Protein AF-A0A538TI05-F1 (afdb_monomer)

Nearest PDB structures (foldseek):
  5nik-assembly1_D  TM=9.450E-01  e=3.679E-06  Escherichia coli K-12
  3fpp-assembly1_A  TM=9.300E-01  e=1.531E-05  Escherichia coli
  4dk0-assembly1_A  TM=9.181E-01  e=3.647E-05  Aggregatibacter actinomycetemcomitans
  2f1m-assembly1_B  TM=5.812E-01  e=5.628E-05  Escherichia coli
  5c21-assembly1_A  TM=6.682E-01  e=8.459E-02  Escherichia coli

Sequence (235 aa):
MTADGPADLSGLKIDRDAPPPETGRLRRVLLWGAVTVLALGGAVLAYRAANPASVPVAVARAEPLGGVPGAGATEILTANGYVVARQRASVSTEVAGRLNQLFVEEGSRVRKGQVLGVLQNADQKSALASAHAALASAEAREAEAAANARETSLARGRAQQLHAKGLVSQAELDQADASDDVAKARVKSAVAEVRSTAARVESAQVDYDKTFRAGSPAAPSSRWRTSRPWRSKRT

Secondary structure (DSSP, 8-state):
-----------------------HHHHHHHHHHHHHHHHHHHHHHHHHHHS-------------S---TT---------------S----EE-SS---EEEE---TT----TT---EEE--HHHHHHHHHHHHHHHHHHHHHHHHHHHHHHHHHHHHHHHHHHHTT-S-HHHHHHHHHHHHHHHHHHHHHHHHHHHHHHHHHHHHHHHHTTTB--EEPP--------PPP-PPP-

Organism: Eiseniibacteriota bacterium (NCBI:txid2212470)

Mean predicted aligned error: 19.2 Å

Radius of gyration: 65.05 Å; Cα contacts (8 Å, |Δi|>4): 131; chains: 1; bounding box: 70×98×201 Å

Solvent-accessible surface area (backbone atoms only — not comparable to full-atom values): 14768 Å² total; per-residue (Å²): 134,82,91,86,90,89,90,89,89,85,78,92,79,85,86,85,86,85,85,89,85,85,77,74,61,61,60,51,53,53,51,54,50,52,51,50,52,52,51,52,51,50,52,53,51,51,54,53,67,74,53,70,76,84,79,82,80,78,79,78,74,82,75,77,88,84,71,67,93,84,67,73,83,73,78,77,80,84,75,92,80,83,92,71,75,94,73,83,72,61,69,49,63,86,61,92,70,57,79,68,47,74,75,67,60,93,89,62,90,80,61,94,89,54,68,40,30,32,37,64,46,68,66,40,53,49,50,31,52,53,30,50,52,51,27,55,53,31,49,52,50,26,52,52,32,46,52,50,25,52,53,32,45,53,50,28,53,50,39,51,58,35,38,77,68,70,73,49,55,70,70,58,38,53,51,29,49,54,49,24,51,52,28,50,51,48,28,55,53,27,52,52,47,30,53,54,31,47,52,48,30,53,52,32,47,54,61,39,50,46,34,38,47,49,44,61,65,62,77,83,91,70,92,77,80,89,75,82,87,86,81,82,83,88,131

pLDDT: mean 78.59, std 19.36, range [35.62, 98.62]

Structure (mmCIF, N/CA/C/O backbone):
data_AF-A0A538TI05-F1
#
_entry.id   AF-A0A538TI05-F1
#
loop_
_atom_site.group_PDB
_atom_site.id
_atom_site.type_symbol
_atom_site.label_atom_id
_atom_site.label_alt_id
_atom_site.label_comp_id
_atom_site.label_asym_id
_atom_site.label_entity_id
_atom_site.label_seq_id
_atom_site.pdbx_PDB_ins_code
_atom_site.Cartn_x
_atom_site.Cartn_y
_atom_site.Cartn_z
_atom_site.occupancy
_atom_site.B_iso_or_equiv
_atom_site.auth_seq_id
_atom_site.auth_comp_id
_atom_site.auth_asym_id
_atom_site.auth_atom_id
_atom_site.pdbx_PDB_model_num
ATOM 1 N N . MET A 1 1 ? 15.629 38.748 -161.408 1.00 35.62 1 MET A N 1
ATOM 2 C CA . MET A 1 1 ? 16.227 38.791 -162.757 1.00 35.62 1 MET A CA 1
ATOM 3 C C . MET A 1 1 ? 16.713 40.228 -162.959 1.00 35.62 1 MET A C 1
ATOM 5 O O . MET A 1 1 ? 15.858 41.092 -163.013 1.00 35.62 1 MET A O 1
ATOM 9 N N . THR A 1 2 ? 18.039 40.447 -162.855 1.00 41.72 2 THR A N 1
ATOM 10 C CA . THR A 1 2 ? 18.893 41.574 -163.359 1.00 41.72 2 THR A CA 1
ATOM 11 C C . THR A 1 2 ? 18.384 43.038 -163.290 1.00 41.72 2 THR A C 1
ATOM 13 O O . THR A 1 2 ? 17.368 43.336 -163.899 1.00 41.72 2 THR A O 1
ATOM 16 N N . ALA A 1 3 ? 19.068 43.931 -162.538 1.00 44.56 3 ALA A N 1
ATOM 17 C CA . ALA A 1 3 ? 20.034 44.983 -163.001 1.00 44.56 3 ALA A CA 1
ATOM 18 C C . ALA A 1 3 ? 19.338 46.347 -163.310 1.00 44.56 3 ALA A C 1
ATOM 20 O O . ALA A 1 3 ? 18.220 46.304 -163.798 1.00 44.56 3 ALA A O 1
ATOM 21 N N . ASP A 1 4 ? 19.830 47.586 -163.128 1.00 46.94 4 ASP A N 1
ATOM 22 C CA . ASP A 1 4 ? 20.971 48.302 -162.503 1.00 46.94 4 ASP A CA 1
ATOM 23 C C . ASP A 1 4 ? 20.647 49.836 -162.610 1.00 46.94 4 ASP A C 1
ATOM 25 O O . ASP A 1 4 ? 19.807 50.199 -163.437 1.00 46.94 4 ASP A O 1
ATOM 29 N N . GLY A 1 5 ? 21.315 50.738 -161.866 1.00 46.91 5 GLY A N 1
ATOM 30 C CA . GLY A 1 5 ? 21.435 52.185 -162.210 1.00 46.91 5 GLY A CA 1
ATOM 31 C C . GLY A 1 5 ? 20.960 53.276 -161.201 1.00 46.91 5 GLY A C 1
ATOM 32 O O . GLY A 1 5 ? 20.036 53.025 -160.435 1.00 46.91 5 GLY A O 1
ATOM 33 N N . PRO A 1 6 ? 21.569 54.499 -161.183 1.00 58.00 6 PRO A N 1
ATOM 34 C CA . PRO A 1 6 ? 22.131 55.131 -159.968 1.00 58.00 6 PRO A CA 1
ATOM 35 C C . PRO A 1 6 ? 21.615 56.548 -159.570 1.00 58.00 6 PRO A C 1
ATOM 37 O O . PRO A 1 6 ? 20.729 57.120 -160.197 1.00 58.00 6 PRO A O 1
ATOM 40 N N . ALA A 1 7 ? 22.196 57.080 -158.480 1.00 61.09 7 ALA A N 1
ATOM 41 C CA . ALA A 1 7 ? 21.859 58.288 -157.706 1.00 61.09 7 ALA A CA 1
ATOM 42 C C . ALA A 1 7 ? 22.462 59.622 -158.214 1.00 61.09 7 ALA A C 1
ATOM 44 O O . ALA A 1 7 ? 23.485 59.603 -158.894 1.00 61.09 7 ALA A O 1
ATOM 45 N N . ASP A 1 8 ? 21.912 60.767 -157.764 1.00 46.94 8 ASP A N 1
ATOM 46 C CA . ASP A 1 8 ? 22.607 62.069 -157.785 1.00 46.94 8 ASP A CA 1
ATOM 47 C C . ASP A 1 8 ? 22.284 62.958 -156.558 1.00 46.94 8 ASP A C 1
ATOM 49 O O . ASP A 1 8 ? 21.155 63.023 -156.067 1.00 46.94 8 ASP A O 1
ATOM 53 N N . LEU A 1 9 ? 23.340 63.609 -156.068 1.00 48.88 9 LEU A N 1
ATOM 54 C CA . LEU A 1 9 ? 23.533 64.384 -154.847 1.00 48.88 9 LEU A CA 1
ATOM 55 C C . LEU A 1 9 ? 24.067 65.761 -155.258 1.00 48.88 9 LEU A C 1
ATOM 57 O O . LEU A 1 9 ? 25.268 65.900 -155.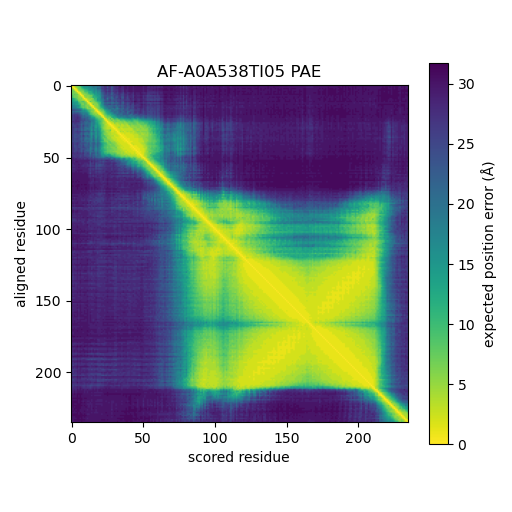463 1.00 48.88 9 LEU A O 1
ATOM 61 N N . SER A 1 10 ? 23.257 66.808 -155.368 1.00 40.81 10 SER A N 1
ATOM 62 C CA . SER A 1 10 ? 23.813 68.170 -155.446 1.00 40.81 10 SER A CA 1
ATOM 63 C C . SER A 1 10 ? 22.721 69.226 -155.412 1.00 40.81 10 SER A C 1
ATOM 65 O O . SER A 1 10 ? 21.760 69.207 -156.168 1.00 40.81 10 SER A O 1
ATOM 67 N N . GLY A 1 11 ? 22.871 70.164 -154.488 1.00 50.69 11 GLY A N 1
ATOM 68 C CA . GLY A 1 11 ? 21.887 71.213 -154.229 1.00 50.69 11 GLY A CA 1
ATOM 69 C C . GLY A 1 11 ? 22.021 71.824 -152.840 1.00 50.69 11 GLY A C 1
ATOM 70 O O . GLY A 1 11 ? 21.484 72.895 -152.582 1.00 50.69 11 GLY A O 1
ATOM 71 N N . LEU A 1 12 ? 22.826 71.194 -151.978 1.00 42.34 12 LEU A N 1
ATOM 72 C CA . LEU A 1 12 ? 23.549 71.866 -150.910 1.00 42.34 12 LEU A CA 1
ATOM 73 C C . LEU A 1 12 ? 24.262 73.101 -151.492 1.00 42.34 12 LEU A C 1
ATOM 75 O O . LEU A 1 12 ? 25.219 72.976 -152.258 1.00 42.34 12 LEU A O 1
ATOM 79 N N . LYS A 1 13 ? 23.814 74.296 -151.111 1.00 44.34 13 LYS A N 1
ATOM 80 C CA . LYS A 1 13 ? 24.648 75.494 -151.165 1.00 44.34 13 LYS A CA 1
ATOM 81 C C . LYS A 1 13 ? 24.431 76.304 -149.894 1.00 44.34 13 LYS A C 1
ATOM 83 O O . LYS A 1 13 ? 23.351 76.817 -149.625 1.00 44.34 13 LYS A O 1
ATOM 88 N N . ILE A 1 14 ? 25.495 76.294 -149.106 1.00 48.28 14 ILE A N 1
ATOM 89 C CA . ILE A 1 14 ? 25.743 76.982 -147.845 1.00 48.28 14 ILE A CA 1
ATOM 90 C C . ILE A 1 14 ? 26.657 78.164 -148.171 1.00 48.28 14 ILE A C 1
ATOM 92 O O . ILE A 1 14 ? 27.458 78.069 -149.103 1.00 48.28 14 ILE A O 1
ATOM 96 N N . ASP A 1 15 ? 26.526 79.207 -147.354 1.00 47.00 15 ASP A N 1
ATOM 97 C CA . ASP A 1 15 ? 27.550 80.131 -146.835 1.00 47.00 15 ASP A CA 1
ATOM 98 C C . ASP A 1 15 ? 27.112 81.579 -147.077 1.00 47.00 15 ASP A C 1
ATOM 100 O O . ASP A 1 15 ? 26.556 81.898 -148.118 1.00 47.00 15 ASP A O 1
ATOM 104 N N . ARG A 1 16 ? 27.315 82.541 -146.183 1.00 51.88 16 ARG A N 1
ATOM 105 C CA . ARG A 1 16 ? 28.180 82.659 -145.005 1.00 51.88 16 ARG A CA 1
ATOM 106 C C . ARG A 1 16 ? 27.746 83.963 -144.343 1.00 51.88 16 ARG A C 1
ATOM 108 O O . ARG A 1 16 ? 27.615 84.937 -145.067 1.00 51.88 16 ARG A O 1
ATOM 115 N N . ASP A 1 17 ? 27.611 83.993 -143.023 1.00 38.88 17 ASP A N 1
ATOM 116 C CA . ASP A 1 17 ? 28.030 85.149 -142.220 1.00 38.88 17 ASP A CA 1
ATOM 117 C C . ASP A 1 17 ? 28.191 84.719 -140.755 1.00 38.88 17 ASP A C 1
ATOM 119 O O . ASP A 1 17 ? 27.265 84.239 -140.103 1.00 38.88 17 ASP A O 1
ATOM 123 N N . ALA A 1 18 ? 29.434 84.815 -140.284 1.00 49.62 18 ALA A N 1
ATOM 124 C CA . ALA A 1 18 ? 29.910 84.454 -138.950 1.00 49.62 18 ALA A CA 1
ATOM 125 C C . ALA A 1 18 ? 29.801 85.655 -137.982 1.00 49.62 18 ALA A C 1
ATOM 127 O O . ALA A 1 18 ? 29.649 86.790 -138.436 1.00 49.62 18 ALA A O 1
ATOM 128 N N . PRO A 1 19 ? 29.932 85.445 -136.655 1.00 53.25 19 PRO A N 1
ATOM 129 C CA . PRO A 1 19 ? 31.274 85.404 -136.049 1.00 53.25 19 PRO A CA 1
ATOM 130 C C . PRO A 1 19 ? 31.490 84.273 -135.001 1.00 53.25 19 PRO A C 1
ATOM 132 O O . PRO A 1 19 ? 30.520 83.756 -134.448 1.00 53.25 19 PRO A O 1
ATOM 135 N N . PRO A 1 20 ? 32.750 83.860 -134.714 1.00 60.19 20 PRO A N 1
ATOM 136 C CA . PRO A 1 20 ? 33.085 82.650 -133.937 1.00 60.19 20 PRO A CA 1
ATOM 137 C C . PRO A 1 20 ? 33.592 82.980 -132.486 1.00 60.19 20 PRO A C 1
ATOM 139 O O . PRO A 1 20 ? 33.417 84.111 -132.045 1.00 60.19 20 PRO A O 1
ATOM 142 N N . PRO A 1 21 ? 34.182 82.056 -131.686 1.00 51.81 21 PRO A N 1
ATOM 143 C CA . PRO A 1 21 ? 33.539 81.347 -130.565 1.00 51.81 21 PRO A CA 1
ATOM 144 C C . PRO A 1 21 ? 34.193 81.557 -129.166 1.00 51.81 21 PRO A C 1
ATOM 146 O O . PRO A 1 21 ? 35.396 81.774 -129.054 1.00 51.81 21 PRO A O 1
ATOM 149 N N . GLU A 1 22 ? 33.447 81.338 -128.069 1.00 50.97 22 GLU A N 1
ATOM 150 C CA . GLU A 1 22 ? 33.993 81.283 -126.692 1.00 50.97 22 GLU A CA 1
ATOM 151 C C . GLU A 1 22 ? 33.922 79.864 -126.084 1.00 50.97 22 GLU A C 1
ATOM 153 O O . GLU A 1 22 ? 32.944 79.467 -125.451 1.00 50.97 22 GLU A O 1
ATOM 158 N N . THR A 1 23 ? 34.977 79.059 -126.248 1.00 56.22 23 THR A N 1
ATOM 159 C CA . THR A 1 23 ? 35.003 77.626 -125.862 1.00 56.22 23 THR A CA 1
ATOM 160 C C . THR A 1 23 ? 35.605 77.333 -124.474 1.00 56.22 23 THR A C 1
ATOM 162 O O . THR A 1 23 ? 35.849 76.178 -124.121 1.00 56.22 23 THR A O 1
ATOM 165 N N . GLY A 1 24 ? 35.802 78.350 -123.625 1.00 58.94 24 GLY A N 1
ATOM 166 C CA . GLY A 1 24 ? 36.434 78.199 -122.302 1.00 58.94 24 GLY A CA 1
ATOM 1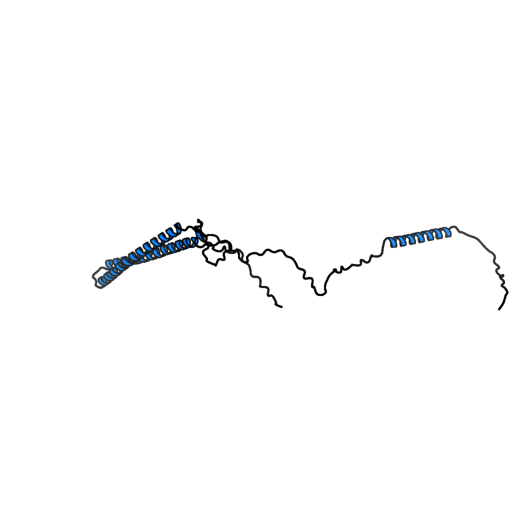67 C C . GLY A 1 24 ? 35.507 77.782 -121.145 1.00 58.94 24 GLY A C 1
ATOM 168 O O . GLY A 1 24 ? 35.953 77.109 -120.212 1.00 58.94 24 GLY A O 1
ATOM 169 N N . ARG A 1 25 ? 34.217 78.152 -121.175 1.00 62.69 25 ARG A N 1
ATOM 170 C CA . ARG A 1 25 ? 33.272 77.891 -120.062 1.00 62.69 25 ARG A CA 1
ATOM 171 C C . ARG A 1 25 ? 32.594 76.516 -120.145 1.00 62.69 25 ARG A C 1
ATOM 173 O O . ARG A 1 25 ? 32.456 75.851 -119.122 1.00 62.69 25 ARG A O 1
ATOM 180 N N . LEU A 1 26 ? 32.265 76.038 -121.348 1.00 61.62 26 LEU A N 1
ATOM 181 C CA . LEU A 1 26 ? 31.574 74.754 -121.567 1.00 61.62 26 LEU A CA 1
ATOM 182 C C . LEU A 1 26 ? 32.413 73.529 -121.166 1.00 61.62 26 LEU A C 1
ATOM 184 O O . LEU A 1 26 ? 31.890 72.597 -120.558 1.00 61.62 26 LEU A O 1
ATOM 188 N N . ARG A 1 27 ? 33.732 73.551 -121.406 1.00 67.12 27 ARG A N 1
ATOM 189 C CA . ARG A 1 27 ? 34.638 72.458 -121.005 1.00 67.12 27 ARG A CA 1
ATOM 190 C C . ARG A 1 27 ? 34.753 72.319 -119.481 1.00 67.12 27 ARG A C 1
ATOM 192 O O . ARG A 1 27 ? 34.882 71.205 -118.986 1.00 67.12 27 ARG A O 1
ATOM 199 N N . ARG A 1 28 ? 34.663 73.425 -118.727 1.00 67.44 28 ARG A N 1
ATOM 200 C CA . ARG A 1 28 ? 34.643 73.386 -117.253 1.00 67.44 28 ARG A CA 1
ATOM 201 C C . ARG A 1 28 ? 33.322 72.830 -116.731 1.00 67.44 28 ARG A C 1
ATOM 203 O O . ARG A 1 28 ? 33.357 71.986 -115.849 1.00 67.44 28 ARG A O 1
ATOM 210 N N . VAL A 1 29 ? 32.183 73.232 -117.298 1.00 73.50 29 VAL A N 1
ATOM 211 C CA . VAL A 1 29 ? 30.867 72.702 -116.891 1.00 73.50 29 VAL A CA 1
ATOM 212 C C . VAL A 1 29 ? 30.767 71.195 -117.162 1.00 73.50 29 VAL A C 1
ATOM 214 O O . VAL A 1 29 ? 30.319 70.457 -116.291 1.00 73.50 29 VAL A O 1
ATOM 217 N N . LEU A 1 30 ? 31.273 70.717 -118.305 1.00 77.44 30 LEU A N 1
ATOM 218 C CA . LEU A 1 30 ? 31.335 69.281 -118.610 1.00 77.44 30 LEU A CA 1
ATOM 219 C C . LEU A 1 30 ? 32.274 68.510 -117.667 1.00 77.44 30 LEU A C 1
ATOM 221 O O . LEU A 1 30 ? 31.924 67.420 -117.223 1.00 77.44 30 LEU A O 1
ATOM 225 N N . LEU A 1 31 ? 33.433 69.077 -117.311 1.00 79.44 31 LEU A N 1
ATOM 226 C CA . LEU A 1 31 ? 34.352 68.461 -116.344 1.00 79.44 31 LEU A CA 1
ATOM 227 C C . LEU A 1 31 ? 33.745 68.378 -114.935 1.00 79.44 31 LEU A C 1
ATOM 229 O O . LEU A 1 31 ? 33.814 67.325 -114.307 1.00 79.44 31 LEU A O 1
ATOM 233 N N . TRP A 1 32 ? 33.104 69.447 -114.452 1.00 79.00 32 TRP A N 1
ATOM 234 C CA . TRP A 1 32 ? 32.432 69.441 -113.147 1.00 79.00 32 TRP A CA 1
ATOM 235 C C . TRP A 1 32 ? 31.210 68.513 -113.125 1.00 79.00 32 TRP A C 1
ATOM 237 O O . TRP A 1 32 ? 30.994 67.831 -112.122 1.00 79.00 32 TRP A O 1
ATOM 247 N N . GLY A 1 33 ? 30.466 68.420 -114.233 1.00 79.25 33 GLY A N 1
ATOM 248 C CA . GLY A 1 33 ? 29.371 67.462 -114.411 1.00 79.25 33 GLY A CA 1
ATOM 249 C C . GLY A 1 33 ? 29.844 66.006 -114.369 1.00 79.25 33 GLY A C 1
ATOM 250 O O . GLY A 1 33 ? 29.257 65.181 -113.675 1.00 79.25 33 GLY A O 1
ATOM 251 N N . ALA A 1 34 ? 30.957 65.686 -115.035 1.00 81.69 34 ALA A N 1
ATOM 252 C CA . ALA A 1 34 ? 31.531 64.342 -114.996 1.00 81.69 34 ALA A CA 1
ATOM 253 C C . ALA A 1 34 ? 32.009 63.958 -113.584 1.00 81.69 34 ALA A C 1
ATOM 255 O O . ALA A 1 34 ? 31.744 62.846 -113.132 1.00 81.69 34 ALA A O 1
ATOM 256 N N . VAL A 1 35 ? 32.648 64.882 -112.855 1.00 84.12 35 VAL A N 1
ATOM 257 C CA . VAL A 1 35 ? 33.114 64.642 -111.475 1.00 84.12 35 VAL A CA 1
ATOM 258 C C . VAL A 1 35 ? 31.945 64.446 -110.506 1.00 84.12 35 VAL A C 1
ATOM 260 O O . VAL A 1 35 ? 32.010 63.567 -109.649 1.00 84.12 35 VAL A O 1
ATOM 263 N N . THR A 1 36 ? 30.855 65.204 -110.652 1.00 82.12 36 THR A N 1
ATOM 264 C CA . THR A 1 36 ? 29.663 65.027 -109.803 1.00 82.12 36 THR A CA 1
ATOM 265 C C . THR A 1 36 ? 28.966 63.697 -110.065 1.00 82.12 36 THR A C 1
ATOM 267 O O . THR A 1 36 ? 28.587 63.026 -109.108 1.00 82.12 36 THR A O 1
ATOM 270 N N . VAL A 1 37 ? 28.864 63.259 -111.323 1.00 85.06 37 VAL A N 1
ATOM 271 C CA . VAL A 1 37 ? 28.310 61.936 -111.660 1.00 85.06 37 VAL A CA 1
ATOM 272 C C . VAL A 1 37 ? 29.182 60.807 -111.103 1.00 85.06 37 VAL A C 1
ATOM 274 O O . VAL A 1 37 ? 28.653 59.841 -110.555 1.00 85.06 37 VAL A O 1
ATOM 277 N N . LEU A 1 38 ? 30.509 60.940 -111.162 1.00 86.12 38 LEU A N 1
ATOM 278 C CA . LEU A 1 38 ? 31.436 59.941 -110.618 1.00 86.12 38 LEU A CA 1
ATOM 279 C C . LEU A 1 38 ? 31.393 59.886 -109.082 1.00 86.12 38 LEU A C 1
ATOM 281 O O . LEU A 1 38 ? 31.408 58.800 -108.505 1.00 86.12 38 LEU A O 1
ATOM 285 N N . ALA A 1 39 ? 31.257 61.038 -108.419 1.00 85.94 39 ALA A N 1
ATOM 286 C CA . ALA A 1 39 ? 31.101 61.120 -106.968 1.00 85.94 39 ALA A CA 1
ATOM 287 C C . ALA A 1 39 ? 29.763 60.526 -106.490 1.00 85.94 39 ALA A C 1
ATOM 289 O O . ALA A 1 3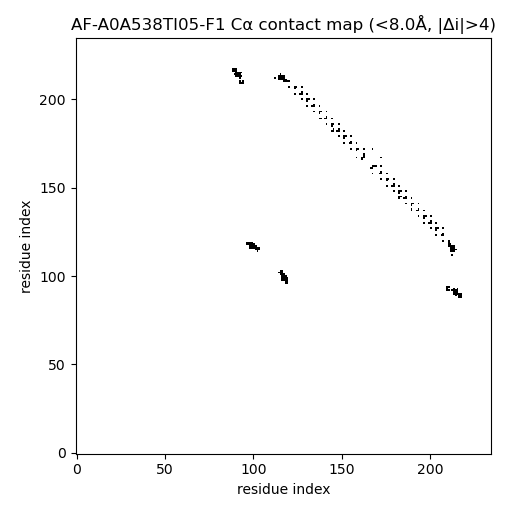9 ? 29.739 59.760 -105.527 1.00 85.94 39 ALA A O 1
ATOM 290 N N . LEU A 1 40 ? 28.658 60.815 -107.186 1.00 85.75 40 LEU A N 1
ATOM 291 C CA . LEU A 1 40 ? 27.344 60.227 -106.898 1.00 85.75 40 LEU A CA 1
ATOM 292 C C . LEU A 1 40 ? 27.324 58.715 -107.160 1.00 85.75 40 LEU A C 1
ATOM 294 O O . LEU A 1 40 ? 26.809 57.962 -106.336 1.00 85.75 40 LEU A O 1
ATOM 298 N N . GLY A 1 41 ? 27.937 58.254 -108.254 1.00 83.31 41 GLY A N 1
ATOM 299 C CA . GLY A 1 41 ? 28.078 56.826 -108.553 1.00 83.31 41 GLY A CA 1
ATOM 300 C C . GLY A 1 41 ? 28.891 56.082 -107.490 1.00 83.31 41 GLY A C 1
ATOM 301 O O . GLY A 1 41 ? 28.467 55.028 -107.014 1.00 83.31 41 GLY A O 1
ATOM 302 N N . GLY A 1 42 ? 30.013 56.664 -107.053 1.00 83.88 42 GLY A N 1
ATOM 303 C CA . GLY A 1 42 ? 30.836 56.120 -105.970 1.00 83.88 42 GLY A CA 1
ATOM 304 C C . GLY A 1 42 ? 30.098 56.062 -104.630 1.00 83.88 42 GLY A C 1
ATOM 305 O O . GLY A 1 42 ? 30.167 55.048 -103.936 1.00 83.88 42 GLY A O 1
ATOM 306 N N . ALA A 1 43 ? 29.328 57.100 -104.292 1.00 83.38 43 ALA A N 1
ATOM 307 C CA . ALA A 1 43 ? 28.542 57.142 -103.060 1.00 83.38 43 ALA A CA 1
ATOM 308 C C . ALA A 1 43 ? 27.427 56.080 -103.032 1.00 83.38 43 ALA A C 1
ATOM 310 O O . ALA A 1 43 ? 27.222 55.429 -102.008 1.00 83.38 43 ALA A O 1
ATOM 311 N N . VAL A 1 44 ? 26.740 55.847 -104.157 1.00 83.19 44 VAL A N 1
ATOM 312 C CA . VAL A 1 44 ? 25.692 54.813 -104.258 1.00 83.19 44 VAL A CA 1
ATOM 313 C C . VAL A 1 44 ? 26.281 53.404 -104.140 1.00 83.19 44 VAL A C 1
ATOM 315 O O . VAL A 1 44 ? 25.713 52.559 -103.444 1.00 83.19 44 VAL A O 1
ATOM 318 N N . LEU A 1 45 ? 27.432 53.150 -104.768 1.00 83.31 45 LEU A N 1
ATOM 319 C CA . LEU A 1 45 ? 28.144 51.873 -104.656 1.00 83.31 45 LEU A CA 1
ATOM 320 C C . LEU A 1 45 ? 28.650 51.621 -103.230 1.00 83.31 45 LEU A C 1
ATOM 322 O O . LEU A 1 45 ? 28.457 50.524 -102.707 1.00 83.31 45 LEU A O 1
ATOM 326 N N . ALA A 1 46 ? 29.212 52.637 -102.570 1.00 83.00 46 ALA A N 1
ATOM 327 C CA . ALA A 1 46 ? 29.643 52.536 -101.177 1.00 83.00 46 ALA A CA 1
ATOM 328 C C . ALA A 1 46 ? 28.462 52.276 -100.226 1.00 83.00 46 ALA A C 1
ATOM 330 O O . ALA A 1 46 ? 28.560 51.434 -99.336 1.00 83.00 46 ALA A O 1
ATOM 331 N N . TYR A 1 47 ? 27.315 52.925 -100.452 1.00 81.38 47 TYR A N 1
ATOM 332 C CA . TYR A 1 47 ? 26.110 52.712 -99.646 1.00 81.38 47 TYR A CA 1
ATOM 333 C C . TYR A 1 47 ? 25.513 51.306 -99.834 1.00 81.38 47 TYR A C 1
ATOM 335 O O . TYR A 1 47 ? 25.036 50.694 -98.881 1.00 81.38 47 TYR A O 1
ATOM 343 N N . ARG A 1 48 ? 25.575 50.759 -101.055 1.00 79.56 48 ARG A N 1
ATOM 344 C CA . ARG A 1 48 ? 25.163 49.378 -101.364 1.00 79.56 48 ARG A CA 1
ATOM 345 C C . ARG A 1 48 ? 26.112 48.336 -100.767 1.00 79.56 48 ARG A C 1
ATOM 347 O O . ARG A 1 48 ? 25.639 47.293 -100.332 1.00 79.56 48 ARG A O 1
ATOM 354 N N . ALA A 1 49 ? 27.412 48.622 -100.715 1.00 78.06 49 ALA A N 1
ATOM 355 C CA . ALA A 1 49 ? 28.402 47.743 -100.093 1.00 78.06 49 ALA A CA 1
ATOM 356 C C . ALA A 1 49 ? 28.333 47.766 -98.554 1.00 78.06 49 ALA A C 1
ATOM 358 O O . ALA A 1 49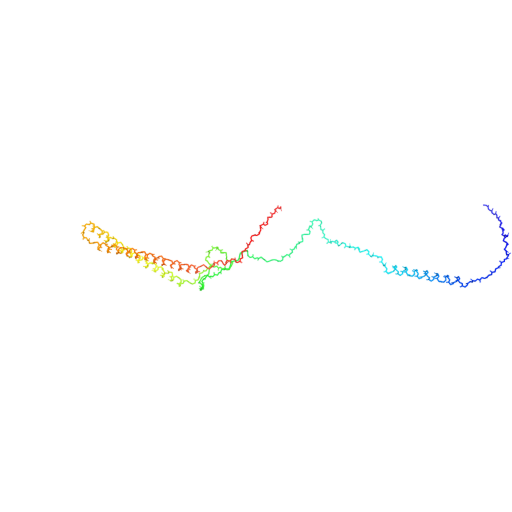 ? 28.547 46.736 -97.921 1.00 78.06 49 ALA A O 1
ATOM 35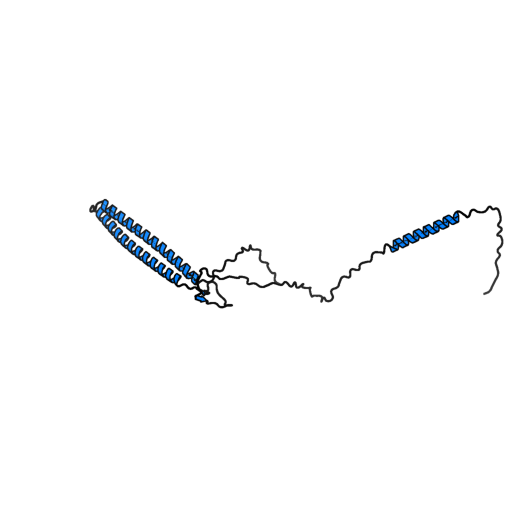9 N N . ALA A 1 50 ? 28.006 48.915 -97.952 1.00 76.56 50 ALA A N 1
ATOM 360 C CA . ALA A 1 50 ? 27.912 49.068 -96.499 1.00 76.56 50 ALA A CA 1
ATOM 361 C C . ALA A 1 50 ? 26.611 48.508 -95.889 1.00 76.56 50 ALA A C 1
ATOM 363 O O . ALA A 1 50 ? 26.584 48.224 -94.696 1.00 76.56 50 ALA A O 1
ATOM 364 N N . ASN A 1 51 ? 25.556 48.314 -96.692 1.00 70.19 51 ASN A N 1
ATOM 365 C CA . ASN A 1 51 ? 24.285 47.719 -96.262 1.00 70.19 51 ASN A CA 1
ATOM 366 C C . ASN A 1 51 ? 24.013 46.389 -96.992 1.00 70.19 51 ASN A C 1
ATOM 368 O O . ASN A 1 51 ? 23.144 46.343 -97.872 1.00 70.19 51 ASN A O 1
ATOM 372 N N . PRO A 1 52 ? 24.728 45.295 -96.662 1.00 65.00 52 PRO A N 1
ATOM 373 C CA . PRO A 1 52 ? 24.377 43.975 -97.168 1.00 65.00 52 PRO A CA 1
ATOM 374 C C . PRO A 1 52 ? 22.969 43.599 -96.682 1.00 65.00 52 PRO A C 1
ATOM 376 O O . PRO A 1 52 ? 22.661 43.671 -95.492 1.00 65.00 52 PRO A O 1
ATOM 379 N N . ALA A 1 53 ? 22.104 43.234 -97.631 1.00 60.03 53 ALA A N 1
ATOM 380 C CA . ALA A 1 53 ? 20.737 42.794 -97.382 1.00 60.03 53 ALA A CA 1
ATOM 381 C C . ALA A 1 53 ? 20.705 41.685 -96.314 1.00 60.03 53 ALA A C 1
ATOM 383 O O . ALA A 1 53 ? 21.527 40.770 -96.328 1.00 60.03 53 ALA A O 1
ATOM 384 N N . SER A 1 54 ? 19.751 41.791 -95.387 1.00 56.84 54 SER A N 1
ATOM 385 C CA . SER A 1 54 ? 19.533 40.885 -94.256 1.00 56.84 54 SER A CA 1
ATOM 386 C C . SER A 1 54 ? 19.619 39.413 -94.665 1.00 56.84 54 SER A C 1
ATOM 388 O O . SER A 1 54 ? 18.817 38.943 -95.472 1.00 56.84 54 SER A O 1
ATOM 390 N N . VAL A 1 55 ? 20.570 38.692 -94.071 1.00 62.97 55 VAL A N 1
ATOM 391 C CA . VAL A 1 55 ? 20.716 37.239 -94.199 1.00 62.97 55 VAL A CA 1
ATOM 392 C C . VAL A 1 55 ? 19.458 36.569 -93.629 1.00 62.97 55 VAL A C 1
ATOM 394 O O . VAL A 1 55 ? 19.182 36.738 -92.438 1.00 62.97 55 VAL A O 1
ATOM 397 N N . PRO A 1 56 ? 18.675 35.814 -94.422 1.00 59.75 56 PRO A N 1
ATOM 398 C CA . PRO A 1 56 ? 17.575 35.036 -93.877 1.00 59.75 56 PRO A CA 1
ATOM 399 C C . PRO A 1 56 ? 18.165 33.905 -93.031 1.00 59.75 56 PRO A C 1
ATOM 401 O O . PRO A 1 56 ? 18.749 32.956 -93.552 1.00 59.75 56 PRO A O 1
ATOM 404 N N . VAL A 1 57 ? 18.039 34.011 -91.708 1.00 61.00 57 VAL A N 1
ATOM 405 C CA . VAL A 1 57 ? 18.376 32.914 -90.796 1.00 61.00 57 VAL A CA 1
ATOM 406 C C . VAL A 1 57 ? 17.322 31.829 -90.989 1.00 61.00 57 VAL A C 1
ATOM 408 O O . VAL A 1 57 ? 16.221 31.898 -90.444 1.00 61.00 57 VAL A O 1
ATOM 411 N N . ALA A 1 58 ? 17.657 30.824 -91.796 1.00 61.41 58 ALA A N 1
ATOM 412 C CA . ALA A 1 58 ? 16.933 29.568 -91.818 1.00 61.41 58 ALA A CA 1
ATOM 413 C C . ALA A 1 58 ? 17.134 28.898 -90.454 1.00 61.41 58 ALA A C 1
ATOM 415 O O . ALA A 1 58 ? 18.181 28.316 -90.173 1.00 61.41 58 ALA A O 1
ATOM 416 N N . VAL A 1 59 ? 16.137 29.015 -89.579 1.00 60.28 59 VAL A N 1
ATOM 417 C CA . VAL A 1 59 ? 16.063 28.205 -88.365 1.00 60.28 59 VAL A CA 1
ATOM 418 C C . VAL A 1 59 ? 15.880 26.751 -88.787 1.00 60.28 59 VAL A C 1
ATOM 420 O O . VAL A 1 59 ? 14.775 26.305 -89.093 1.00 60.28 59 VAL A O 1
ATOM 423 N N . ALA A 1 60 ? 16.985 26.010 -88.834 1.00 56.53 60 ALA A N 1
ATOM 424 C CA . ALA A 1 60 ? 16.949 24.564 -88.925 1.00 56.53 60 ALA A CA 1
ATOM 425 C C . ALA A 1 60 ? 16.280 24.043 -87.649 1.00 56.53 60 ALA A C 1
ATOM 427 O O . ALA A 1 60 ? 16.875 24.007 -86.571 1.00 56.53 60 ALA A O 1
ATOM 428 N N . ARG A 1 61 ? 15.001 23.683 -87.763 1.00 56.41 61 ARG A N 1
ATOM 429 C CA . ARG A 1 61 ? 14.317 22.888 -86.752 1.00 56.41 61 ARG A CA 1
ATOM 430 C C . ARG A 1 61 ? 15.031 21.540 -86.721 1.00 56.41 61 ARG A C 1
ATOM 432 O O . ARG A 1 61 ? 14.991 20.808 -87.703 1.00 56.41 61 ARG A O 1
ATOM 439 N N . ALA A 1 62 ? 15.722 21.250 -85.623 1.00 57.88 62 ALA A N 1
ATOM 440 C CA . ALA A 1 62 ? 16.306 19.938 -85.403 1.00 57.88 62 ALA A CA 1
ATOM 441 C C . ALA A 1 62 ? 15.170 18.906 -85.374 1.00 57.88 62 ALA A C 1
ATOM 443 O O . ALA A 1 62 ? 14.352 18.917 -84.452 1.00 57.88 62 ALA A O 1
ATOM 444 N N . GLU A 1 63 ? 15.090 18.047 -86.389 1.00 57.06 63 GLU A N 1
ATOM 445 C CA . GLU A 1 63 ? 14.316 16.816 -86.279 1.00 57.06 63 GLU A CA 1
ATOM 446 C C . GLU A 1 63 ? 15.142 15.815 -85.463 1.00 57.06 63 GLU A C 1
ATOM 448 O O . GLU A 1 63 ? 16.277 15.507 -85.845 1.00 57.06 63 GLU A O 1
ATOM 453 N N . PRO A 1 64 ? 14.634 15.327 -84.318 1.00 53.31 64 PRO A N 1
ATOM 454 C CA . PRO A 1 64 ? 15.318 14.285 -83.578 1.00 53.31 64 PRO A CA 1
ATOM 455 C C . PRO A 1 64 ? 15.337 13.007 -84.422 1.00 53.31 64 PRO A C 1
ATOM 457 O O . PRO A 1 64 ? 14.300 12.434 -84.754 1.00 53.31 64 PRO A O 1
ATOM 460 N N . LEU A 1 65 ? 16.545 12.560 -84.758 1.00 52.97 65 LEU A N 1
ATOM 461 C CA . LEU A 1 65 ? 16.801 11.230 -85.294 1.00 52.97 65 LEU A CA 1
ATOM 462 C C . LEU A 1 65 ? 16.279 10.182 -84.301 1.00 52.97 65 LEU A C 1
ATOM 464 O O . LEU A 1 65 ? 16.842 10.009 -83.222 1.00 52.97 65 LEU A O 1
ATOM 468 N N . GLY A 1 66 ? 15.221 9.473 -84.697 1.00 56.44 66 GLY A N 1
ATOM 469 C CA . GLY A 1 66 ? 14.771 8.240 -84.049 1.00 56.44 66 GLY A CA 1
ATOM 470 C C . GLY A 1 66 ? 13.540 8.390 -83.159 1.00 56.44 66 GLY A C 1
ATOM 471 O O . GLY A 1 66 ? 13.634 8.298 -81.940 1.00 56.44 66 GLY A O 1
ATOM 472 N N . GLY A 1 67 ? 12.363 8.536 -83.769 1.00 48.91 67 GLY A N 1
ATOM 473 C CA . GLY A 1 67 ? 11.079 8.387 -83.085 1.00 48.91 67 GLY A CA 1
ATOM 474 C C . GLY A 1 67 ? 10.174 7.425 -83.845 1.00 48.91 67 GLY A C 1
ATOM 475 O O . GLY A 1 67 ? 9.651 7.771 -84.899 1.00 48.91 67 GLY A O 1
ATOM 476 N N . VAL A 1 68 ? 9.978 6.216 -83.316 1.00 55.84 68 VAL A N 1
ATOM 477 C CA . VAL A 1 68 ? 8.887 5.328 -83.748 1.00 55.84 68 VAL A CA 1
ATOM 478 C C . VAL A 1 68 ? 7.558 6.059 -83.480 1.00 55.84 68 VAL A C 1
ATOM 480 O O . VAL A 1 68 ? 7.354 6.499 -82.342 1.00 55.84 68 VAL A O 1
ATOM 483 N N . PRO A 1 69 ? 6.639 6.206 -84.457 1.00 48.97 69 PRO A N 1
ATOM 484 C CA . PRO A 1 69 ? 5.359 6.869 -84.225 1.00 48.97 69 PRO A CA 1
ATOM 485 C C . PRO A 1 69 ? 4.527 6.008 -83.269 1.00 48.97 69 PRO A C 1
ATOM 487 O O . PRO A 1 69 ? 4.079 4.924 -83.631 1.00 48.97 69 PRO A O 1
ATOM 490 N N . GLY A 1 70 ? 4.374 6.465 -82.025 1.00 55.22 70 GLY A N 1
ATOM 491 C CA . GLY A 1 70 ? 3.661 5.745 -80.961 1.00 55.22 70 GLY A CA 1
ATOM 492 C C . GLY A 1 70 ? 4.432 5.631 -79.646 1.00 55.22 70 GLY A C 1
ATOM 493 O O . GLY A 1 70 ? 3.826 5.385 -78.607 1.00 55.22 70 GLY A O 1
ATOM 494 N N . ALA A 1 71 ? 5.741 5.883 -79.646 1.00 56.22 71 ALA A N 1
ATOM 495 C CA . ALA A 1 71 ? 6.496 6.015 -78.408 1.00 56.22 71 ALA A CA 1
ATOM 496 C C . ALA A 1 71 ? 6.385 7.462 -77.917 1.00 56.22 71 ALA A C 1
ATOM 498 O O . ALA A 1 71 ? 7.229 8.303 -78.220 1.00 56.22 71 ALA A O 1
ATOM 499 N N . GLY A 1 72 ? 5.312 7.771 -77.182 1.00 58.78 72 GLY A N 1
ATOM 500 C CA . GLY A 1 72 ? 5.293 8.974 -76.356 1.00 58.78 72 GLY A CA 1
ATOM 501 C C . GLY A 1 72 ? 6.571 8.977 -75.524 1.00 58.78 72 GLY A C 1
ATOM 502 O O . GLY A 1 72 ? 6.811 8.024 -74.780 1.00 58.78 72 GLY A O 1
ATOM 503 N N . ALA A 1 73 ? 7.417 9.991 -75.717 1.00 59.59 73 ALA A N 1
ATOM 504 C CA . ALA A 1 73 ? 8.624 10.182 -74.932 1.00 59.59 73 ALA A CA 1
ATOM 505 C C . ALA A 1 73 ? 8.186 10.337 -73.475 1.00 59.59 73 ALA A C 1
ATOM 507 O O . ALA A 1 73 ? 7.799 11.411 -73.023 1.00 59.59 73 ALA A O 1
ATOM 508 N N . THR A 1 74 ? 8.149 9.215 -72.765 1.00 64.50 74 THR A N 1
ATOM 509 C CA . THR A 1 74 ? 7.941 9.207 -71.331 1.00 64.50 74 THR A CA 1
ATOM 510 C C . THR A 1 74 ? 9.263 9.716 -70.804 1.00 64.50 74 THR A C 1
ATOM 512 O O . THR A 1 74 ? 10.250 8.989 -70.805 1.00 64.50 74 THR A O 1
ATOM 515 N N . GLU A 1 75 ? 9.328 11.007 -70.508 1.00 67.94 75 GLU A N 1
ATOM 516 C CA . GLU A 1 75 ? 10.503 11.625 -69.919 1.00 67.94 75 GLU A CA 1
ATOM 517 C C . GLU A 1 75 ? 10.695 10.967 -68.545 1.00 67.94 75 GLU A C 1
ATOM 519 O O . GLU A 1 75 ? 10.003 11.285 -67.576 1.00 67.94 75 GLU A O 1
ATOM 524 N N . ILE A 1 76 ? 11.538 9.929 -68.484 1.00 70.00 76 ILE A N 1
ATOM 525 C CA . ILE A 1 76 ? 11.798 9.182 -67.252 1.00 70.00 76 ILE A CA 1
ATOM 526 C C . ILE A 1 76 ? 12.678 10.074 -66.375 1.00 70.00 76 ILE A C 1
ATOM 528 O O . ILE A 1 76 ? 13.907 9.988 -66.390 1.00 70.00 76 ILE A O 1
ATOM 532 N N . LEU A 1 77 ? 12.034 10.965 -65.619 1.00 77.50 77 LEU A N 1
ATOM 533 C CA . LEU A 1 77 ? 12.677 11.764 -64.587 1.00 77.50 77 LEU A CA 1
ATOM 534 C C . LEU A 1 77 ? 13.227 10.817 -63.517 1.00 77.50 77 LEU A C 1
ATOM 536 O O . LEU A 1 77 ? 12.498 10.295 -62.672 1.00 77.50 77 LEU A O 1
ATOM 540 N N . THR A 1 78 ? 14.533 10.581 -63.576 1.00 77.88 78 THR A N 1
ATOM 541 C CA . THR A 1 78 ? 15.229 9.716 -62.626 1.00 77.88 78 THR A CA 1
ATOM 542 C C . THR A 1 78 ? 15.564 10.539 -61.389 1.00 77.88 78 THR A C 1
ATOM 544 O O . THR A 1 78 ? 16.514 11.319 -61.379 1.00 77.88 78 THR A O 1
ATOM 547 N N . ALA A 1 79 ? 14.744 10.400 -60.349 1.00 81.44 79 ALA A N 1
ATOM 548 C CA . ALA A 1 79 ? 14.975 11.018 -59.050 1.00 81.44 79 ALA A CA 1
ATOM 549 C C . ALA A 1 79 ? 15.577 9.989 -58.086 1.00 81.44 79 ALA A C 1
ATOM 551 O O . ALA A 1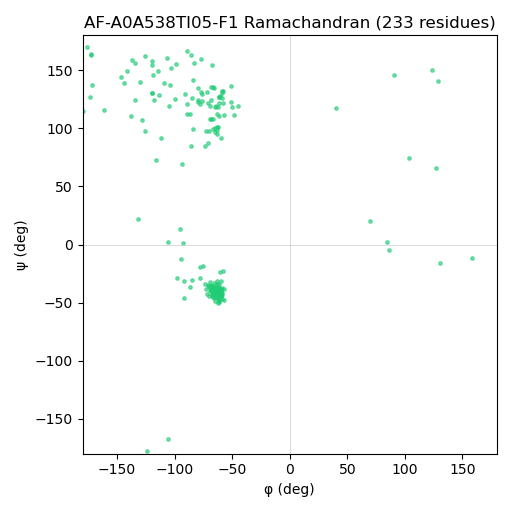 79 ? 15.000 8.927 -57.853 1.00 81.44 79 ALA A O 1
ATOM 552 N N . ASN A 1 80 ? 16.727 10.314 -57.501 1.00 85.88 80 ASN A N 1
ATOM 553 C CA . ASN A 1 80 ? 17.338 9.486 -56.467 1.00 85.88 80 ASN A CA 1
ATOM 554 C C . ASN A 1 80 ? 16.635 9.746 -55.130 1.00 85.88 80 ASN A C 1
ATOM 556 O 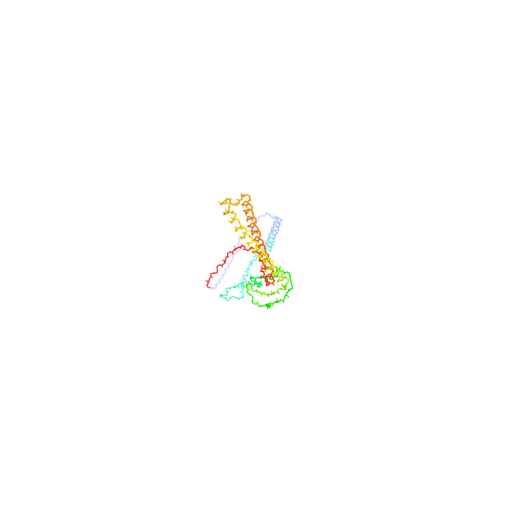O . ASN A 1 80 ? 16.568 10.884 -54.667 1.00 85.88 80 ASN A O 1
ATOM 560 N N . GLY A 1 81 ? 16.121 8.692 -54.502 1.00 84.31 81 GLY A N 1
ATOM 561 C CA . GLY A 1 81 ? 15.485 8.748 -53.189 1.00 84.31 81 GLY A CA 1
ATOM 562 C C . GLY A 1 81 ? 15.844 7.518 -52.366 1.00 84.31 81 GLY A C 1
ATOM 563 O O . GLY A 1 81 ? 16.079 6.442 -52.909 1.00 84.31 81 GLY A O 1
ATOM 564 N N . TYR A 1 82 ? 15.901 7.675 -51.048 1.00 88.38 82 TYR A N 1
ATOM 565 C CA . TYR A 1 82 ? 16.179 6.588 -50.110 1.00 88.38 82 TYR A CA 1
ATOM 566 C C . TYR A 1 82 ? 14.891 6.139 -49.415 1.00 88.38 82 TYR A C 1
ATOM 568 O O . TYR A 1 82 ? 14.064 6.953 -48.999 1.00 88.38 82 TYR A O 1
ATOM 576 N N . VAL A 1 83 ? 14.718 4.824 -49.279 1.00 86.19 83 VAL A N 1
ATOM 577 C CA . VAL A 1 83 ? 13.569 4.229 -48.587 1.00 86.19 83 VAL A CA 1
ATOM 578 C C . VAL A 1 83 ? 13.864 4.179 -47.092 1.00 86.19 83 VAL A C 1
ATOM 580 O O . VAL A 1 83 ? 14.871 3.617 -46.667 1.00 86.19 83 VAL A O 1
ATOM 583 N N . VAL A 1 84 ? 12.969 4.745 -46.282 1.00 86.94 84 VAL A N 1
ATOM 584 C CA . VAL A 1 84 ? 13.051 4.712 -44.816 1.00 86.94 84 VAL A CA 1
ATOM 585 C C . VAL A 1 84 ? 11.838 4.013 -44.222 1.00 86.94 84 VAL A C 1
ATOM 587 O O . VAL A 1 84 ? 10.756 3.989 -44.813 1.00 86.94 84 VAL A O 1
ATOM 590 N N . ALA A 1 85 ? 12.006 3.449 -43.026 1.00 85.81 85 ALA A N 1
ATOM 591 C CA . ALA A 1 85 ? 10.896 2.864 -42.289 1.00 85.81 85 ALA A CA 1
ATOM 592 C C . ALA A 1 85 ? 9.809 3.920 -42.034 1.00 85.81 85 ALA A C 1
ATOM 594 O O . ALA A 1 85 ? 10.089 4.999 -41.513 1.00 85.81 85 ALA A O 1
ATOM 595 N N . ARG A 1 86 ? 8.550 3.583 -42.349 1.00 85.62 86 ARG A N 1
ATOM 596 C CA . ARG A 1 86 ? 7.391 4.463 -42.114 1.00 85.62 86 ARG A CA 1
ATOM 597 C C . ARG A 1 86 ? 7.222 4.826 -40.633 1.00 85.62 86 ARG A C 1
ATOM 599 O O . ARG A 1 86 ? 6.716 5.898 -40.319 1.00 85.62 86 ARG A O 1
ATOM 606 N N . GLN A 1 87 ? 7.606 3.921 -39.733 1.00 82.19 87 GLN A N 1
ATOM 607 C CA . GLN A 1 87 ? 7.609 4.126 -38.288 1.00 82.19 87 GLN A CA 1
ATOM 608 C C . GLN A 1 87 ? 8.928 3.607 -37.726 1.00 82.19 87 GLN A C 1
ATOM 610 O O . GLN A 1 87 ? 9.282 2.448 -37.937 1.00 82.19 87 GLN A O 1
ATOM 615 N N . ARG A 1 88 ? 9.647 4.468 -37.007 1.00 81.69 88 ARG A N 1
ATOM 616 C CA . ARG A 1 88 ? 10.860 4.117 -36.271 1.00 81.69 88 ARG A CA 1
ATOM 617 C C . ARG A 1 88 ? 10.590 4.380 -34.796 1.00 81.69 88 ARG A C 1
ATOM 619 O O . ARG A 1 88 ? 10.204 5.489 -34.443 1.00 81.69 88 ARG A O 1
ATOM 626 N N . ALA A 1 89 ? 10.768 3.367 -33.959 1.00 79.19 89 ALA A N 1
ATOM 627 C CA . ALA A 1 89 ? 10.698 3.502 -32.511 1.00 79.19 89 ALA A CA 1
ATOM 628 C C . ALA A 1 89 ? 12.093 3.247 -31.941 1.00 79.19 89 ALA A C 1
ATOM 630 O O . ALA A 1 89 ? 12.721 2.247 -32.282 1.00 79.19 89 ALA A O 1
ATOM 631 N N . SER A 1 90 ? 12.576 4.165 -31.106 1.00 79.38 90 SER A N 1
ATOM 632 C CA . SER A 1 90 ? 13.743 3.914 -30.264 1.00 79.38 90 SER A CA 1
ATOM 633 C C . SER A 1 90 ? 13.247 3.365 -28.933 1.00 79.38 90 SER A C 1
ATOM 635 O O . SER A 1 90 ? 12.322 3.931 -28.346 1.00 79.38 90 SER A O 1
ATOM 637 N N . VAL A 1 91 ? 13.822 2.249 -28.495 1.00 80.25 91 VAL A N 1
ATOM 638 C CA . VAL A 1 91 ? 13.484 1.585 -27.237 1.00 80.25 91 VAL A CA 1
ATOM 639 C C . VAL A 1 91 ? 14.603 1.865 -26.246 1.00 80.25 91 VAL A C 1
ATOM 641 O O . VAL A 1 91 ? 15.746 1.483 -26.476 1.00 80.25 91 VAL A O 1
ATOM 644 N N . SER A 1 92 ? 14.261 2.521 -25.143 1.00 79.75 92 SER A N 1
ATOM 645 C CA . SER A 1 92 ? 15.152 2.742 -24.007 1.00 79.75 92 SER A CA 1
ATOM 646 C C . SER A 1 92 ? 14.506 2.237 -22.720 1.00 79.75 92 SER A C 1
ATOM 648 O O . SER A 1 92 ? 13.293 2.009 -22.654 1.00 79.75 92 SER A O 1
ATOM 650 N N . THR A 1 93 ? 15.327 2.043 -21.694 1.00 81.12 93 THR A N 1
ATOM 651 C CA . THR A 1 93 ? 14.865 1.718 -20.344 1.00 81.12 93 THR A CA 1
ATOM 652 C C . THR A 1 93 ? 14.496 3.010 -19.616 1.00 81.12 93 THR A C 1
ATOM 654 O O . THR A 1 93 ? 15.153 4.034 -19.791 1.00 81.12 93 THR A O 1
ATOM 657 N N . GLU A 1 94 ? 13.421 2.986 -18.826 1.00 79.19 94 GLU A N 1
ATOM 658 C CA . GLU A 1 94 ? 13.027 4.136 -17.992 1.00 79.19 94 GLU A CA 1
ATOM 659 C C . GLU A 1 94 ? 13.894 4.237 -16.729 1.00 79.19 94 GLU A C 1
ATOM 661 O O . GLU A 1 94 ? 14.141 5.323 -16.214 1.00 79.19 94 GLU A O 1
ATOM 666 N N . VAL A 1 95 ? 14.392 3.092 -16.256 1.00 81.31 95 VAL A N 1
ATOM 667 C CA . VAL A 1 95 ? 15.224 2.973 -15.058 1.00 81.31 95 VAL A CA 1
ATOM 668 C C . VAL A 1 95 ? 16.657 2.638 -15.468 1.00 81.31 95 VAL A C 1
ATOM 670 O O . VAL A 1 95 ? 16.889 1.838 -16.381 1.00 81.31 95 VAL A O 1
ATOM 673 N N . ALA A 1 96 ? 17.622 3.262 -14.793 1.00 77.19 96 ALA A N 1
ATOM 674 C CA . ALA A 1 96 ? 19.033 2.928 -14.929 1.00 77.19 96 ALA A CA 1
ATOM 675 C C . ALA A 1 96 ? 19.331 1.626 -14.174 1.00 77.19 96 ALA A C 1
ATOM 677 O O . ALA A 1 96 ? 18.980 1.481 -13.006 1.00 77.19 96 ALA A O 1
ATOM 678 N N . GLY A 1 97 ? 19.989 0.675 -14.828 1.00 81.81 97 GLY A N 1
ATOM 679 C CA . GLY A 1 97 ? 20.333 -0.600 -14.213 1.00 81.81 97 GLY A CA 1
ATOM 680 C C . GLY A 1 97 ? 21.160 -1.476 -15.139 1.00 81.81 97 GLY A C 1
ATOM 681 O O . GLY A 1 97 ? 21.331 -1.178 -16.322 1.00 81.81 97 GLY A O 1
ATOM 682 N N . ARG A 1 98 ? 21.689 -2.572 -14.593 1.00 84.50 98 ARG A N 1
ATOM 683 C CA . ARG A 1 98 ? 22.408 -3.576 -15.379 1.00 84.50 98 ARG A CA 1
ATOM 684 C C . ARG A 1 98 ? 21.403 -4.481 -16.090 1.00 84.50 98 ARG A C 1
ATOM 686 O O . ARG A 1 98 ? 20.449 -4.945 -15.470 1.00 84.50 98 ARG A O 1
ATOM 693 N N . LEU A 1 99 ? 21.626 -4.753 -17.374 1.00 87.00 99 LEU A N 1
ATOM 694 C CA . LEU A 1 99 ? 20.842 -5.741 -18.116 1.00 87.00 99 LEU A CA 1
ATOM 695 C C . LEU A 1 99 ? 21.156 -7.143 -17.575 1.00 87.00 99 LEU A C 1
ATOM 697 O O . LEU A 1 99 ? 22.321 -7.530 -17.524 1.00 87.00 99 LEU A O 1
ATOM 701 N N . ASN A 1 100 ? 20.130 -7.881 -17.156 1.00 87.81 100 ASN A N 1
ATOM 702 C CA . ASN A 1 100 ? 20.264 -9.256 -16.679 1.00 87.81 100 ASN A CA 1
ATOM 703 C C . ASN A 1 100 ? 20.076 -10.255 -17.831 1.00 87.81 100 ASN A C 1
ATOM 705 O O . ASN A 1 100 ? 20.869 -11.175 -17.992 1.00 87.81 100 ASN A O 1
ATOM 709 N N . GLN A 1 101 ? 19.045 -10.053 -18.659 1.00 85.75 101 GLN A N 1
ATOM 710 C CA . GLN A 1 101 ? 18.736 -10.939 -19.783 1.00 85.75 101 GLN A CA 1
ATOM 711 C C . GLN A 1 101 ? 18.152 -10.166 -20.971 1.00 85.75 101 GLN A C 1
ATOM 713 O O . GLN A 1 101 ? 17.388 -9.222 -20.775 1.00 85.75 101 GLN A O 1
ATOM 718 N N . LEU A 1 102 ? 18.481 -10.586 -22.195 1.00 89.12 102 LEU A N 1
ATOM 719 C CA . LEU A 1 102 ? 17.899 -10.091 -23.446 1.00 89.12 102 LEU A CA 1
ATOM 720 C C . LEU A 1 102 ? 17.237 -11.262 -24.182 1.00 89.12 102 LEU A C 1
ATOM 722 O O . LEU A 1 102 ? 17.851 -12.313 -24.335 1.00 89.12 102 LEU A O 1
ATOM 726 N N . PHE A 1 103 ? 15.990 -11.090 -24.614 1.00 86.81 103 PHE A N 1
ATOM 727 C CA . PHE A 1 103 ? 15.172 -12.142 -25.236 1.00 86.81 103 PHE A CA 1
ATOM 728 C C . PHE A 1 103 ? 15.020 -11.987 -26.750 1.00 86.81 103 PHE A C 1
ATOM 730 O O . PHE A 1 103 ? 14.276 -12.742 -27.375 1.00 86.81 103 PHE A O 1
ATOM 737 N N . VAL A 1 104 ? 15.659 -10.977 -27.340 1.00 87.50 104 VAL A N 1
ATOM 738 C CA . VAL A 1 104 ? 15.527 -10.654 -28.759 1.00 87.50 104 VAL A CA 1
ATOM 739 C C . VAL A 1 104 ? 16.891 -10.503 -29.406 1.00 87.50 104 VAL A C 1
ATOM 741 O O . VAL A 1 104 ? 17.803 -9.913 -28.832 1.00 87.50 104 VAL A O 1
ATOM 744 N N . GLU A 1 105 ? 16.991 -11.019 -30.623 1.00 88.00 105 GLU A N 1
ATOM 745 C CA . GLU A 1 105 ? 18.170 -10.906 -31.475 1.00 88.00 105 GLU A CA 1
ATOM 746 C C . GLU A 1 105 ? 17.911 -9.908 -32.608 1.00 88.00 105 GLU A C 1
ATOM 748 O O . GLU A 1 105 ? 16.759 -9.603 -32.950 1.00 88.00 105 GLU A O 1
ATOM 753 N N . GLU A 1 106 ? 18.980 -9.406 -33.219 1.00 86.00 106 GLU A N 1
ATOM 754 C CA . GLU A 1 106 ? 18.883 -8.497 -34.358 1.00 86.00 106 GLU A CA 1
ATOM 755 C C . GLU A 1 106 ? 18.093 -9.137 -35.515 1.00 86.00 106 GLU A C 1
ATOM 757 O O . GLU A 1 106 ? 18.303 -10.288 -35.885 1.00 86.00 106 GLU A O 1
ATOM 762 N N . GLY A 1 107 ? 17.130 -8.395 -36.074 1.00 86.06 107 GLY A N 1
ATOM 763 C CA . GLY A 1 107 ? 16.230 -8.893 -37.127 1.00 86.06 107 GLY A CA 1
ATOM 764 C C . GLY A 1 107 ? 14.982 -9.637 -36.627 1.00 86.06 107 GLY A C 1
ATOM 765 O O . GLY A 1 107 ? 14.097 -9.950 -37.430 1.00 86.06 107 GLY A O 1
ATOM 766 N N . SER A 1 108 ? 14.847 -9.864 -35.316 1.00 85.56 108 SER A N 1
ATOM 767 C CA . SER A 1 108 ? 13.664 -10.507 -34.729 1.00 85.56 108 SER A CA 1
ATOM 768 C C . SER A 1 108 ? 12.402 -9.648 -34.866 1.00 85.56 108 SER A C 1
ATOM 770 O O . SER A 1 108 ? 12.394 -8.449 -34.579 1.00 85.56 108 SER A O 1
ATOM 772 N N . ARG A 1 109 ? 11.281 -10.272 -35.255 1.00 86.75 109 ARG A N 1
ATOM 773 C CA . ARG A 1 109 ? 9.963 -9.617 -35.257 1.00 86.75 109 ARG A CA 1
ATOM 774 C C . ARG A 1 109 ? 9.377 -9.608 -33.848 1.00 86.75 109 ARG A C 1
ATOM 776 O O . ARG A 1 109 ? 9.147 -10.667 -33.274 1.00 86.75 109 ARG A O 1
ATOM 783 N N . VAL A 1 110 ? 9.068 -8.419 -33.336 1.00 87.75 110 VAL A N 1
ATOM 784 C CA . VAL A 1 110 ? 8.507 -8.224 -31.990 1.00 87.75 110 VAL A CA 1
ATOM 785 C C . VAL A 1 110 ? 7.085 -7.673 -32.039 1.00 87.75 110 VAL A C 1
ATOM 787 O O . VAL A 1 110 ? 6.710 -6.947 -32.963 1.00 87.75 110 VAL A O 1
ATOM 790 N N . ARG A 1 111 ? 6.270 -8.025 -31.043 1.00 86.62 111 ARG A N 1
ATOM 791 C CA . ARG A 1 111 ? 4.893 -7.529 -30.888 1.00 86.62 111 ARG A CA 1
ATOM 792 C C . ARG A 1 111 ? 4.836 -6.391 -29.871 1.00 86.62 111 ARG A C 1
ATOM 794 O O . ARG A 1 111 ? 5.658 -6.303 -28.963 1.00 86.62 111 ARG A O 1
ATOM 801 N N . LYS A 1 112 ? 3.823 -5.526 -29.985 1.00 81.94 112 LYS A N 1
ATOM 802 C CA . LYS A 1 112 ? 3.581 -4.465 -28.995 1.00 81.94 112 LYS A CA 1
ATOM 803 C C . LYS A 1 112 ? 3.365 -5.087 -27.610 1.00 81.94 112 LYS A C 1
ATOM 805 O O . LYS A 1 112 ? 2.489 -5.930 -27.455 1.00 81.94 112 LYS A O 1
ATOM 810 N N . GLY A 1 113 ? 4.133 -4.632 -26.620 1.00 81.69 113 GLY A N 1
ATOM 811 C CA . GLY A 1 113 ? 4.052 -5.118 -25.237 1.00 81.69 113 GLY A CA 1
ATOM 812 C C . GLY A 1 113 ? 4.858 -6.387 -24.949 1.00 81.69 113 GLY A C 1
ATOM 813 O O . GLY A 1 113 ? 4.815 -6.867 -23.824 1.00 81.69 113 GLY A O 1
ATOM 814 N N . GLN A 1 114 ? 5.596 -6.916 -25.927 1.00 84.19 114 GLN A N 1
ATOM 815 C CA . GLN A 1 114 ? 6.519 -8.024 -25.705 1.00 84.19 114 GLN A CA 1
ATOM 816 C C . GLN A 1 114 ? 7.705 -7.574 -24.843 1.00 84.19 114 GLN A C 1
ATOM 818 O O . GLN A 1 114 ? 8.290 -6.519 -25.088 1.00 84.19 114 GLN A O 1
ATOM 823 N N . VAL A 1 115 ? 8.069 -8.391 -23.854 1.00 85.75 115 VAL A N 1
ATOM 824 C CA . VAL A 1 115 ? 9.273 -8.191 -23.040 1.00 85.75 115 VAL A CA 1
ATOM 825 C C . VAL A 1 115 ? 10.499 -8.440 -23.916 1.00 85.75 115 VAL A C 1
ATOM 827 O O . VAL A 1 115 ? 10.660 -9.529 -24.465 1.00 85.75 115 VAL A O 1
ATOM 830 N N . LEU A 1 116 ? 11.344 -7.420 -24.070 1.00 86.31 116 LEU A N 1
ATOM 831 C CA . LEU A 1 116 ? 12.563 -7.500 -24.882 1.00 86.31 116 LEU A CA 1
ATOM 832 C C . LEU A 1 116 ? 13.776 -7.929 -24.052 1.00 86.31 116 LEU A C 1
ATOM 834 O O . LEU A 1 116 ? 14.659 -8.609 -24.561 1.00 86.31 116 LEU A O 1
ATOM 838 N N . GLY A 1 117 ? 13.805 -7.563 -22.772 1.00 86.25 117 GLY A N 1
ATOM 839 C CA . GLY A 1 117 ? 14.874 -7.886 -21.837 1.00 86.25 117 GLY A CA 1
ATOM 840 C C . GLY A 1 117 ? 14.501 -7.478 -20.416 1.00 86.25 117 GLY A C 1
ATOM 841 O O . GLY A 1 117 ? 13.563 -6.709 -20.215 1.00 86.25 117 GLY A O 1
ATOM 842 N N . VAL A 1 118 ? 15.223 -8.016 -19.440 1.00 86.44 118 VAL A N 1
ATOM 843 C CA . VAL A 1 118 ? 14.998 -7.796 -18.007 1.00 86.44 118 VAL A CA 1
ATOM 844 C C . VAL A 1 118 ? 16.241 -7.173 -17.401 1.00 86.44 118 VAL A C 1
ATOM 846 O O . VAL A 1 118 ? 17.355 -7.665 -17.601 1.00 86.44 118 VAL A O 1
ATOM 849 N N . LEU A 1 119 ? 16.050 -6.091 -16.653 1.00 89.56 119 LEU A N 1
ATOM 850 C CA . LEU A 1 119 ? 17.093 -5.463 -15.855 1.00 89.56 119 LEU A CA 1
ATOM 851 C C . LEU A 1 119 ? 17.223 -6.180 -14.508 1.00 89.56 119 LEU A C 1
ATOM 853 O O . LEU A 1 119 ? 16.289 -6.821 -14.026 1.00 89.56 119 LEU A O 1
ATOM 857 N N . GLN A 1 120 ? 18.391 -6.068 -13.885 1.00 89.31 120 GLN A N 1
ATOM 858 C CA . GLN A 1 120 ? 18.598 -6.534 -12.520 1.00 89.31 120 GLN A CA 1
ATOM 859 C C . GLN A 1 120 ? 17.610 -5.828 -11.579 1.00 89.31 120 GLN A C 1
ATOM 861 O O . GLN A 1 120 ? 17.589 -4.602 -11.516 1.00 89.31 120 GLN A O 1
ATOM 866 N N . ASN A 1 121 ? 16.793 -6.610 -10.868 1.00 89.69 121 ASN A N 1
ATOM 867 C CA . ASN A 1 121 ? 15.639 -6.112 -10.112 1.00 89.69 121 ASN A CA 1
ATOM 868 C C . ASN A 1 121 ? 15.561 -6.644 -8.670 1.00 89.69 121 ASN A C 1
ATOM 870 O O . ASN A 1 121 ? 14.485 -6.678 -8.073 1.00 89.69 121 ASN A O 1
ATOM 874 N N . ALA A 1 122 ? 16.689 -7.098 -8.113 1.00 91.19 122 ALA A N 1
ATOM 875 C CA . ALA A 1 122 ? 16.745 -7.668 -6.766 1.00 91.19 122 ALA A CA 1
ATOM 876 C C . ALA A 1 122 ? 16.330 -6.652 -5.686 1.00 91.19 122 ALA A C 1
ATOM 878 O O . ALA A 1 122 ? 15.566 -6.994 -4.779 1.00 91.19 122 ALA A O 1
ATOM 879 N N . ASP A 1 123 ? 16.766 -5.399 -5.827 1.00 91.19 123 ASP A N 1
ATOM 880 C CA . ASP A 1 123 ? 16.451 -4.322 -4.885 1.00 91.19 123 ASP A CA 1
ATOM 881 C C . ASP A 1 123 ? 14.973 -3.927 -4.978 1.00 91.19 123 ASP A C 1
ATOM 883 O O . ASP A 1 123 ? 14.291 -3.833 -3.961 1.00 91.19 123 ASP A O 1
ATOM 887 N N . GLN A 1 124 ? 14.440 -3.798 -6.198 1.00 92.19 124 GLN A N 1
ATOM 888 C CA . GLN A 1 124 ? 13.028 -3.494 -6.449 1.00 92.19 124 GLN A CA 1
ATOM 889 C C . GLN A 1 124 ? 12.119 -4.613 -5.932 1.00 92.19 124 GLN A C 1
ATOM 891 O O . GLN A 1 124 ? 11.098 -4.341 -5.305 1.00 92.19 124 GLN A O 1
ATOM 896 N N . LYS A 1 125 ? 12.508 -5.880 -6.129 1.00 93.00 125 LYS A N 1
ATOM 897 C CA . LYS A 1 125 ? 11.780 -7.033 -5.586 1.00 93.00 125 LYS A CA 1
ATOM 898 C C . LYS A 1 125 ? 11.763 -7.017 -4.056 1.00 93.00 125 LYS A C 1
ATOM 900 O O . LYS A 1 125 ? 10.730 -7.300 -3.453 1.00 93.00 125 LYS A O 1
ATOM 905 N N . SER A 1 126 ? 12.893 -6.686 -3.434 1.00 96.06 126 SER A N 1
ATOM 906 C CA . SER A 1 126 ? 12.999 -6.585 -1.975 1.00 96.06 126 SER A CA 1
ATOM 907 C C . SER A 1 126 ? 12.157 -5.428 -1.436 1.00 96.06 126 SER A C 1
ATOM 909 O O . SER A 1 126 ? 11.415 -5.614 -0.476 1.00 96.06 126 SER A O 1
ATOM 911 N N . ALA A 1 127 ? 12.186 -4.269 -2.098 1.00 94.75 127 ALA A N 1
ATOM 912 C CA . ALA A 1 127 ? 11.364 -3.114 -1.748 1.00 94.75 127 ALA A CA 1
ATOM 913 C C . ALA A 1 127 ? 9.859 -3.417 -1.855 1.00 94.75 127 ALA A C 1
ATOM 915 O O . ALA A 1 127 ? 9.102 -3.084 -0.943 1.00 94.75 127 ALA A O 1
ATOM 916 N N . LEU A 1 128 ? 9.432 -4.110 -2.917 1.00 96.44 128 LEU A N 1
ATOM 917 C CA . LEU A 1 128 ? 8.051 -4.569 -3.079 1.00 96.44 128 LEU A CA 1
ATOM 918 C C . LEU A 1 128 ? 7.642 -5.530 -1.952 1.00 96.44 128 LEU A C 1
ATOM 920 O O . LEU A 1 128 ? 6.575 -5.372 -1.361 1.00 96.44 128 LEU A O 1
ATOM 924 N N . ALA A 1 129 ? 8.505 -6.486 -1.599 1.00 97.38 129 ALA A N 1
ATOM 925 C CA . ALA A 1 129 ? 8.251 -7.403 -0.489 1.00 97.38 129 ALA A CA 1
ATOM 926 C C . ALA A 1 129 ? 8.125 -6.665 0.858 1.00 97.38 129 ALA A C 1
ATOM 928 O O . ALA A 1 129 ? 7.210 -6.946 1.633 1.00 97.38 129 ALA A O 1
ATOM 929 N N . SER A 1 130 ? 8.991 -5.682 1.125 1.00 97.56 130 SER A N 1
ATOM 930 C CA . SER A 1 130 ? 8.894 -4.833 2.319 1.00 97.56 130 SER A CA 1
ATOM 931 C C . SER A 1 130 ? 7.611 -3.996 2.338 1.00 97.56 130 SER A C 1
ATOM 933 O O . SER A 1 130 ? 6.992 -3.862 3.393 1.00 97.56 130 SER A O 1
ATOM 935 N N . ALA A 1 131 ? 7.172 -3.471 1.189 1.00 97.62 131 ALA A N 1
ATOM 936 C CA . ALA A 1 131 ? 5.916 -2.732 1.080 1.00 97.62 131 ALA A CA 1
ATOM 937 C C . ALA A 1 131 ? 4.701 -3.627 1.379 1.00 97.62 131 ALA A C 1
ATOM 939 O O . ALA A 1 131 ? 3.815 -3.222 2.131 1.00 97.62 131 ALA A O 1
ATOM 940 N N . HIS A 1 132 ? 4.685 -4.863 0.869 1.00 98.06 132 HIS A N 1
ATOM 941 C CA . HIS A 1 132 ? 3.642 -5.840 1.197 1.00 98.06 132 HIS A CA 1
ATOM 942 C C . HIS A 1 132 ? 3.612 -6.188 2.688 1.00 98.06 132 HIS A C 1
ATOM 944 O O . HIS A 1 132 ? 2.536 -6.253 3.279 1.00 98.06 132 HIS A O 1
ATOM 950 N N . ALA A 1 133 ? 4.775 -6.368 3.320 1.00 98.25 133 ALA A N 1
ATOM 951 C CA . ALA A 1 133 ? 4.848 -6.612 4.759 1.00 98.25 133 ALA A CA 1
ATOM 952 C C . ALA A 1 133 ? 4.306 -5.422 5.574 1.00 98.25 133 ALA A C 1
ATOM 954 O O . ALA A 1 133 ? 3.609 -5.612 6.572 1.00 98.25 133 ALA A O 1
ATOM 955 N N . ALA A 1 134 ? 4.580 -4.191 5.133 1.00 97.75 134 ALA A N 1
ATOM 956 C CA . ALA A 1 134 ? 4.039 -2.989 5.759 1.00 97.75 134 ALA A CA 1
ATOM 957 C C . ALA A 1 134 ? 2.509 -2.899 5.622 1.00 97.75 134 ALA A C 1
ATOM 959 O O . ALA A 1 134 ? 1.843 -2.554 6.597 1.00 97.75 134 ALA A O 1
ATOM 960 N N . LEU A 1 135 ? 1.954 -3.254 4.456 1.00 98.38 135 LEU A N 1
ATOM 961 C CA . LEU A 1 135 ? 0.505 -3.330 4.246 1.00 98.38 135 LEU A CA 1
ATOM 962 C C . LEU A 1 135 ? -0.138 -4.365 5.179 1.00 98.38 135 LEU A C 1
ATOM 964 O O . LEU A 1 135 ? -1.072 -4.027 5.898 1.00 98.38 135 LEU A O 1
ATOM 968 N N . ALA A 1 136 ? 0.417 -5.576 5.256 1.00 98.38 136 ALA A N 1
ATOM 969 C CA . ALA A 1 136 ? -0.085 -6.611 6.161 1.00 98.38 136 ALA A CA 1
ATOM 970 C C . ALA A 1 136 ? -0.057 -6.159 7.636 1.00 98.38 136 ALA A C 1
ATOM 972 O O . ALA A 1 136 ? -0.975 -6.440 8.406 1.00 98.38 136 ALA A O 1
ATOM 973 N N . SER A 1 137 ? 0.977 -5.410 8.041 1.00 98.31 137 SER A N 1
ATOM 974 C CA . SER A 1 137 ? 1.041 -4.815 9.381 1.00 98.31 137 SER A CA 1
ATOM 975 C C . SER A 1 137 ? -0.050 -3.761 9.606 1.00 98.31 137 SER A C 1
ATOM 977 O O . SER A 1 137 ? -0.637 -3.708 10.688 1.00 98.31 137 SER A O 1
ATOM 979 N N . ALA A 1 138 ? -0.339 -2.928 8.603 1.00 98.12 138 ALA A N 1
ATOM 980 C CA . ALA A 1 138 ? -1.399 -1.928 8.676 1.00 98.12 138 ALA A CA 1
ATOM 981 C C . ALA A 1 138 ? -2.793 -2.573 8.744 1.00 98.12 138 ALA A C 1
ATOM 983 O O . ALA A 1 138 ? -3.606 -2.163 9.570 1.00 98.12 138 ALA A O 1
ATOM 984 N N . GLU A 1 139 ? -3.043 -3.621 7.956 1.00 98.31 139 GLU A N 1
ATOM 985 C CA . GLU A 1 139 ? -4.292 -4.394 7.984 1.00 98.31 139 GLU A CA 1
ATOM 986 C C . GLU A 1 139 ? -4.516 -5.054 9.353 1.00 98.31 139 GLU A C 1
ATOM 988 O O . GLU A 1 139 ? -5.618 -5.009 9.901 1.00 98.31 139 GLU A O 1
ATOM 993 N N . ALA A 1 140 ? -3.460 -5.599 9.967 1.00 98.50 140 ALA A N 1
ATOM 994 C CA . ALA A 1 140 ? -3.542 -6.149 11.319 1.00 98.50 140 ALA A CA 1
ATOM 995 C C . ALA A 1 140 ? -3.919 -5.079 12.363 1.00 98.50 140 ALA A C 1
ATOM 997 O O . ALA A 1 140 ? -4.740 -5.334 13.244 1.00 98.50 140 ALA A O 1
ATOM 998 N N . ARG A 1 141 ? -3.370 -3.863 12.243 1.00 98.00 141 ARG A N 1
ATOM 999 C CA . ARG A 1 141 ? -3.721 -2.730 13.119 1.00 98.00 141 ARG A CA 1
ATOM 1000 C C . ARG A 1 141 ? -5.152 -2.244 12.900 1.00 98.00 141 ARG A C 1
ATOM 1002 O O . ARG A 1 141 ? -5.811 -1.849 13.860 1.00 98.00 141 ARG A O 1
ATOM 1009 N N . GLU A 1 142 ? -5.647 -2.269 11.663 1.00 98.50 142 GLU A N 1
ATOM 1010 C CA . GLU A 1 142 ? -7.058 -1.996 11.372 1.00 98.50 142 GLU A CA 1
ATOM 1011 C C . GLU A 1 142 ? -7.962 -3.024 12.056 1.00 98.50 142 GLU A C 1
ATOM 1013 O O . GLU A 1 142 ? -8.922 -2.641 12.726 1.00 98.50 142 GLU A O 1
ATOM 1018 N N . ALA A 1 143 ? -7.628 -4.313 11.953 1.00 98.44 143 ALA A N 1
ATOM 1019 C CA . ALA A 1 143 ? -8.382 -5.382 12.597 1.00 98.44 143 ALA A CA 1
ATOM 1020 C C . ALA A 1 143 ? -8.404 -5.237 14.130 1.00 98.44 143 ALA A C 1
ATOM 1022 O O . ALA A 1 143 ? -9.461 -5.383 14.748 1.00 98.44 143 ALA A O 1
ATOM 1023 N N . GLU A 1 144 ? -7.271 -4.886 14.745 1.00 98.31 144 GLU A N 1
ATOM 1024 C CA . GLU A 1 144 ? -7.181 -4.591 16.180 1.00 98.31 144 GLU A CA 1
ATOM 1025 C C . GLU A 1 144 ? -8.060 -3.390 16.569 1.00 98.31 144 GLU A C 1
ATOM 1027 O O . GLU A 1 144 ? -8.858 -3.466 17.508 1.00 98.31 144 GLU A O 1
ATOM 1032 N N . ALA A 1 145 ? -7.983 -2.290 15.811 1.00 98.38 145 ALA A N 1
ATOM 1033 C CA . ALA A 1 145 ? -8.806 -1.107 16.048 1.00 98.38 145 ALA A CA 1
ATOM 1034 C C . ALA A 1 145 ? -10.306 -1.408 15.894 1.00 98.38 145 ALA A C 1
ATOM 1036 O O . ALA A 1 145 ? -11.118 -0.916 16.680 1.00 98.38 145 ALA A O 1
ATOM 1037 N N . ALA A 1 146 ? -10.680 -2.231 14.911 1.00 98.38 146 ALA A N 1
ATOM 1038 C CA . ALA A 1 146 ? -12.058 -2.649 14.680 1.00 98.38 146 ALA A CA 1
ATOM 1039 C C . ALA A 1 146 ? -12.584 -3.543 15.812 1.00 98.38 146 ALA A C 1
ATOM 1041 O O . ALA A 1 146 ? -13.730 -3.382 16.240 1.00 98.38 146 ALA A O 1
ATOM 1042 N N . ALA A 1 147 ? -11.751 -4.447 16.337 1.00 98.50 147 ALA A N 1
ATOM 1043 C CA . ALA A 1 147 ? -12.094 -5.267 17.495 1.00 98.50 147 ALA A CA 1
ATOM 1044 C C . ALA A 1 147 ? -12.343 -4.402 18.741 1.00 98.50 147 ALA A C 1
ATOM 1046 O O . ALA A 1 147 ? -13.373 -4.559 19.397 1.00 98.50 147 ALA A O 1
ATOM 1047 N N . ASN A 1 148 ? -11.466 -3.431 19.004 1.00 98.19 148 ASN A N 1
ATOM 1048 C CA . ASN A 1 148 ? -11.635 -2.481 20.104 1.00 98.19 148 ASN A CA 1
ATOM 1049 C C . ASN A 1 148 ? -12.909 -1.628 19.938 1.00 98.19 148 ASN A C 1
ATOM 1051 O O . ASN A 1 148 ? -13.704 -1.509 20.865 1.00 98.19 148 ASN A O 1
ATOM 1055 N N . ALA A 1 149 ? -13.178 -1.107 18.735 1.00 98.50 149 ALA A N 1
ATOM 1056 C CA . ALA A 1 149 ? -14.407 -0.355 18.464 1.00 98.50 149 ALA A CA 1
ATOM 1057 C C . ALA A 1 149 ? -15.677 -1.196 18.669 1.00 98.50 149 ALA A C 1
ATOM 1059 O O . ALA A 1 149 ? -16.710 -0.694 19.114 1.00 98.50 149 ALA A O 1
ATOM 1060 N N . ARG A 1 150 ? -15.620 -2.499 18.376 1.00 98.44 150 ARG A N 1
ATOM 1061 C CA . ARG A 1 150 ? -16.729 -3.413 18.664 1.00 98.44 150 ARG A CA 1
ATOM 1062 C C . ARG A 1 150 ? -16.946 -3.568 20.169 1.00 98.44 150 ARG A C 1
ATOM 1064 O O . ARG A 1 150 ? -18.094 -3.566 20.613 1.00 98.44 150 ARG A O 1
ATOM 1071 N N . GLU A 1 151 ? -15.874 -3.697 20.943 1.00 98.19 151 GLU A N 1
ATOM 1072 C CA . GLU A 1 151 ? -15.944 -3.789 22.402 1.00 98.19 151 GLU A CA 1
ATOM 1073 C C . GLU A 1 151 ? -16.553 -2.525 23.022 1.00 98.19 151 GLU A C 1
ATOM 1075 O O . GLU A 1 151 ? -17.520 -2.624 23.786 1.00 98.19 151 GLU A O 1
ATOM 1080 N N . THR A 1 152 ? -16.066 -1.341 22.637 1.00 98.38 152 THR A N 1
ATOM 1081 C CA . THR A 1 152 ? -16.591 -0.062 23.138 1.00 98.38 152 THR A CA 1
ATOM 1082 C C . THR A 1 152 ? -18.050 0.145 22.758 1.00 98.38 152 THR A C 1
ATOM 1084 O O . THR A 1 152 ? -18.832 0.612 23.583 1.00 98.38 152 THR A O 1
ATOM 1087 N N . SER A 1 153 ? -18.467 -0.280 21.562 1.00 98.19 153 SER A N 1
ATOM 1088 C CA . SER A 1 153 ? -19.866 -0.145 21.148 1.00 98.19 153 SER A CA 1
ATOM 1089 C C . SER A 1 153 ? -20.803 -1.045 21.953 1.00 98.19 153 SER A C 1
ATOM 1091 O O . SER A 1 153 ? -21.917 -0.644 22.299 1.00 98.19 153 SER A O 1
ATOM 1093 N N . LEU A 1 154 ? -20.349 -2.250 22.315 1.00 98.38 154 LEU A N 1
ATOM 1094 C CA . LEU A 1 154 ? -21.090 -3.131 23.219 1.00 98.38 154 LEU A CA 1
ATOM 1095 C C . LEU A 1 154 ? -21.154 -2.558 24.640 1.00 98.38 154 LEU A C 1
ATOM 1097 O O . LEU A 1 154 ? -22.197 -2.667 25.286 1.00 98.38 154 LEU A O 1
ATOM 1101 N N . ALA A 1 155 ? -20.068 -1.957 25.132 1.00 97.38 155 ALA A N 1
ATOM 1102 C CA . ALA A 1 155 ? -20.043 -1.294 26.434 1.00 97.38 155 ALA A CA 1
ATOM 1103 C C . ALA A 1 155 ? -21.001 -0.093 26.472 1.00 97.38 155 ALA A C 1
ATOM 1105 O O . ALA A 1 155 ? -21.816 0.007 27.389 1.00 97.38 155 ALA A O 1
ATOM 1106 N N . ARG A 1 156 ? -20.994 0.742 25.426 1.00 98.12 156 ARG A N 1
ATOM 1107 C CA . ARG A 1 156 ? -21.943 1.844 25.228 1.00 98.12 156 ARG A CA 1
ATOM 1108 C C . ARG A 1 156 ? -23.390 1.355 25.219 1.00 98.12 156 ARG A C 1
ATOM 1110 O O . ARG A 1 156 ? -24.225 1.889 25.941 1.00 98.12 156 ARG A O 1
ATOM 1117 N N . GLY A 1 157 ? -23.689 0.290 24.471 1.00 97.62 157 GLY A N 1
ATOM 1118 C CA . GLY A 1 157 ? -25.026 -0.312 24.451 1.00 97.62 157 GLY A CA 1
ATOM 1119 C C . GLY A 1 157 ? -25.486 -0.808 25.828 1.00 97.62 157 GLY A C 1
ATOM 1120 O O . GLY A 1 157 ? -26.641 -0.609 26.203 1.00 97.62 157 GLY A O 1
ATOM 1121 N N . ARG A 1 158 ? -24.579 -1.398 26.620 1.00 97.81 158 ARG A N 1
ATOM 1122 C CA . ARG A 1 158 ? -24.858 -1.790 28.012 1.00 97.81 158 ARG A CA 1
ATOM 1123 C C . ARG A 1 158 ? -25.108 -0.575 28.908 1.00 97.81 158 ARG A C 1
ATOM 1125 O O . ARG A 1 158 ? -26.093 -0.575 29.642 1.00 97.81 158 ARG A O 1
ATOM 1132 N N . ALA A 1 159 ? -24.276 0.463 28.820 1.00 97.44 159 ALA A N 1
ATOM 1133 C CA . ALA A 1 159 ? -24.447 1.701 29.582 1.00 97.44 159 ALA A CA 1
ATOM 1134 C C . ALA A 1 159 ? -25.793 2.374 29.271 1.00 97.44 159 ALA A C 1
ATOM 1136 O O . ALA A 1 159 ? -26.520 2.740 30.187 1.00 97.44 159 ALA A O 1
ATOM 1137 N N . GLN A 1 160 ? -26.191 2.424 27.997 1.00 97.56 160 GLN A N 1
ATOM 1138 C CA . GLN A 1 160 ? -27.494 2.948 27.572 1.00 97.56 160 GLN A CA 1
ATOM 1139 C C . GLN A 1 160 ? -28.668 2.171 28.182 1.00 97.56 160 GLN A C 1
ATOM 1141 O O . GLN A 1 160 ? -29.618 2.771 28.686 1.00 97.56 160 GLN A O 1
ATOM 1146 N N . GLN A 1 161 ? -28.599 0.836 28.189 1.00 97.56 161 GLN A N 1
ATOM 1147 C CA . GLN A 1 161 ? -29.634 -0.005 28.801 1.00 97.56 161 GLN A CA 1
ATOM 1148 C C . GLN A 1 161 ? -29.720 0.170 30.320 1.00 97.56 161 GLN A C 1
ATOM 1150 O O . GLN A 1 161 ? -30.816 0.125 30.877 1.00 97.56 161 GLN A O 1
ATOM 1155 N N . LEU A 1 162 ? -28.584 0.338 30.999 1.00 97.19 162 LEU A N 1
ATOM 1156 C CA . LEU A 1 162 ? -28.541 0.570 32.443 1.00 97.19 162 LEU A CA 1
ATOM 1157 C C . LEU A 1 162 ? -29.026 1.980 32.797 1.00 97.19 162 LEU A C 1
ATOM 1159 O O . LEU A 1 162 ? -29.758 2.138 33.771 1.00 97.19 162 LEU A O 1
ATOM 1163 N N . HIS A 1 163 ? -28.691 2.981 31.980 1.00 97.56 163 HIS A N 1
ATOM 1164 C CA . HIS A 1 163 ? -29.117 4.365 32.177 1.00 97.56 163 HIS A CA 1
ATOM 1165 C C . HIS A 1 163 ? -30.634 4.493 32.027 1.00 97.56 163 HIS A C 1
ATOM 1167 O O . HIS A 1 163 ? -31.296 5.083 32.874 1.00 97.56 163 HIS A O 1
ATOM 1173 N N . ALA A 1 164 ? -31.215 3.830 31.019 1.00 95.88 164 ALA A N 1
ATOM 1174 C CA . ALA A 1 164 ? -32.666 3.757 30.837 1.00 95.88 164 ALA A CA 1
ATOM 1175 C C . ALA A 1 164 ? -33.398 3.102 32.026 1.00 95.88 164 ALA A C 1
ATOM 1177 O O . ALA A 1 164 ? -34.583 3.349 32.237 1.00 95.88 164 ALA A O 1
ATOM 1178 N N . LYS A 1 165 ? -32.697 2.275 32.811 1.00 97.06 165 LYS A N 1
ATOM 1179 C CA . LYS A 1 165 ? -33.200 1.659 34.047 1.00 97.06 165 LYS A CA 1
ATOM 1180 C C . LYS A 1 165 ? -32.877 2.480 35.306 1.00 97.06 165 LYS A C 1
ATOM 1182 O O . LYS A 1 165 ? -33.204 2.032 36.399 1.00 97.06 165 LYS A O 1
ATOM 1187 N N . GLY A 1 166 ? -32.225 3.637 35.170 1.00 95.50 166 GLY A N 1
ATOM 1188 C CA . GLY A 1 166 ? -31.791 4.484 36.286 1.00 95.50 166 GLY A CA 1
ATOM 1189 C C . GLY A 1 166 ? -30.655 3.893 37.129 1.00 95.50 166 GLY A C 1
ATOM 1190 O O . GLY A 1 166 ? -30.498 4.278 38.282 1.00 95.50 166 GLY A O 1
ATOM 1191 N N . LEU A 1 167 ? -29.896 2.930 36.590 1.00 96.56 167 LEU A N 1
ATOM 1192 C CA . LEU A 1 167 ? -28.862 2.183 37.325 1.00 96.56 167 LEU A CA 1
ATOM 1193 C C . LEU A 1 167 ? -27.446 2.763 37.185 1.00 96.56 167 LEU A C 1
ATOM 1195 O O . LEU A 1 167 ? -26.552 2.338 37.908 1.00 96.56 167 LEU A O 1
ATOM 1199 N N . VAL A 1 168 ? -27.235 3.692 36.252 1.00 96.31 168 VAL A N 1
ATOM 1200 C CA . VAL A 1 168 ? -25.964 4.404 36.039 1.00 96.31 168 VAL A CA 1
ATOM 1201 C C . VAL A 1 168 ? -26.244 5.891 35.864 1.00 96.31 168 VAL A C 1
ATOM 1203 O O . VAL A 1 168 ? -27.351 6.282 35.488 1.00 96.31 168 VAL A O 1
ATOM 1206 N N . SER A 1 169 ? -25.246 6.716 36.152 1.00 97.19 169 SER A N 1
ATOM 1207 C CA . SER A 1 169 ? -25.319 8.172 36.028 1.00 97.19 169 SER A CA 1
ATOM 1208 C C . SER A 1 169 ? -25.189 8.642 34.573 1.00 97.19 169 SER A C 1
ATOM 1210 O O . SER A 1 169 ? -24.626 7.944 33.728 1.00 97.19 169 SER A O 1
ATOM 1212 N N . GLN A 1 170 ? -25.649 9.865 34.283 1.00 96.00 170 GLN A N 1
ATOM 1213 C CA . GLN A 1 170 ? -25.444 10.495 32.970 1.00 96.00 170 GLN A CA 1
ATOM 1214 C C . GLN A 1 170 ? -23.949 10.596 32.619 1.00 96.00 170 GLN A C 1
ATOM 1216 O O . GLN A 1 170 ? -23.565 10.325 31.488 1.00 96.00 170 GLN A O 1
ATOM 1221 N N . ALA A 1 171 ? -23.093 10.894 33.603 1.00 97.38 171 ALA A N 1
ATOM 1222 C CA . ALA A 1 171 ? -21.648 10.996 33.400 1.00 97.38 171 ALA A CA 1
ATOM 1223 C C . ALA A 1 171 ? -21.013 9.671 32.931 1.00 97.38 171 ALA A C 1
ATOM 1225 O O . ALA A 1 171 ? -20.102 9.680 32.106 1.00 97.38 171 ALA A O 1
ATOM 1226 N N . GLU A 1 172 ? -21.497 8.525 33.423 1.00 96.19 172 GLU A N 1
ATOM 1227 C CA . GLU A 1 172 ? -21.022 7.206 32.979 1.00 96.19 172 GLU A CA 1
ATOM 1228 C C . GLU A 1 172 ? -21.467 6.883 31.549 1.00 96.19 172 GLU A C 1
ATOM 1230 O O . GLU A 1 172 ? -20.700 6.288 30.788 1.00 96.19 172 GLU A O 1
ATOM 1235 N N . LEU A 1 173 ? -22.682 7.291 31.164 1.00 97.62 173 LEU A N 1
ATOM 1236 C CA . LEU A 1 173 ? -23.155 7.159 29.787 1.00 97.62 173 LEU A CA 1
ATOM 1237 C C . LEU A 1 173 ? -22.328 8.034 28.834 1.00 97.62 173 LEU A C 1
ATOM 1239 O O . LEU A 1 173 ? -21.827 7.523 27.834 1.00 97.62 173 LEU A O 1
ATOM 1243 N N . ASP A 1 174 ? -22.118 9.304 29.182 1.00 97.62 174 ASP A N 1
ATOM 1244 C CA . ASP A 1 174 ? -21.330 10.245 28.379 1.00 97.62 174 ASP A CA 1
ATOM 1245 C C . ASP A 1 174 ? -19.883 9.749 28.197 1.00 97.62 174 ASP A C 1
ATOM 1247 O O . ASP A 1 174 ? -19.311 9.839 27.109 1.00 97.62 174 ASP A O 1
ATOM 1251 N N . GLN A 1 175 ? -19.295 9.146 29.239 1.00 97.94 175 GLN A N 1
ATOM 1252 C CA . GLN A 1 175 ? -17.968 8.533 29.166 1.00 97.94 175 GLN A CA 1
ATOM 1253 C C . GLN A 1 175 ? -17.936 7.329 28.210 1.00 97.94 175 GLN A C 1
ATOM 1255 O O . GLN A 1 175 ? -16.960 7.147 27.472 1.00 97.94 175 GLN A O 1
ATOM 1260 N N . ALA A 1 176 ? -18.981 6.496 28.214 1.00 97.62 176 ALA A N 1
ATOM 1261 C CA . ALA A 1 176 ? -19.092 5.350 27.316 1.00 97.62 176 ALA A CA 1
ATOM 1262 C C . ALA A 1 176 ? -19.310 5.780 25.854 1.00 97.62 176 ALA A C 1
ATOM 1264 O O . ALA A 1 176 ? -18.692 5.204 24.954 1.00 97.62 176 ALA A O 1
ATOM 1265 N N . ASP A 1 177 ? -20.128 6.809 25.623 1.00 98.00 177 ASP A N 1
ATOM 1266 C CA . ASP A 1 177 ? -20.342 7.414 24.305 1.00 98.00 177 ASP A CA 1
ATOM 1267 C C . ASP A 1 177 ? -19.030 8.014 23.760 1.00 98.00 177 ASP A C 1
ATOM 1269 O O . ASP A 1 177 ? -18.595 7.652 22.664 1.00 98.00 177 ASP A O 1
ATOM 1273 N N . ALA A 1 178 ? -18.323 8.826 24.556 1.00 98.31 178 ALA A N 1
ATOM 1274 C CA . ALA A 1 178 ? -17.031 9.400 24.169 1.00 98.31 178 ALA A CA 1
ATOM 1275 C C . ALA A 1 178 ? -15.972 8.326 23.858 1.00 98.31 178 ALA A C 1
ATOM 1277 O O . ALA A 1 178 ? -15.195 8.459 22.909 1.00 98.31 178 ALA A O 1
ATOM 1278 N N . SER A 1 179 ? -15.948 7.237 24.632 1.00 97.94 179 SER A N 1
ATOM 1279 C CA . SER A 1 179 ? -15.017 6.124 24.412 1.00 97.94 179 SER A CA 1
ATOM 1280 C C . SER A 1 179 ? -15.296 5.388 23.093 1.00 97.94 179 SER A C 1
ATOM 1282 O O . SER A 1 179 ? -14.357 5.047 22.370 1.00 97.94 179 SER A O 1
ATOM 1284 N N . ASP A 1 180 ? -16.571 5.183 22.744 1.00 98.50 180 ASP A N 1
ATOM 1285 C CA . ASP A 1 180 ? -16.979 4.588 21.465 1.00 98.50 180 ASP A CA 1
ATOM 1286 C C . ASP A 1 180 ? -16.618 5.488 20.273 1.00 98.50 180 ASP A C 1
ATOM 1288 O O . ASP A 1 180 ? -16.102 5.009 19.260 1.00 98.50 180 ASP A O 1
ATOM 1292 N N . ASP A 1 181 ? -16.816 6.800 20.398 1.00 98.19 181 ASP A N 1
ATOM 1293 C CA . ASP A 1 181 ? -16.468 7.758 19.346 1.00 98.19 181 ASP A CA 1
ATOM 1294 C C . ASP A 1 181 ? -14.957 7.832 19.098 1.00 98.19 181 ASP A C 1
ATOM 1296 O O . ASP A 1 181 ? -14.515 7.829 17.942 1.00 98.19 181 ASP A O 1
ATOM 1300 N N . VAL A 1 182 ? -14.143 7.798 20.160 1.00 98.50 182 VAL A N 1
ATOM 1301 C CA . VAL A 1 182 ? -12.680 7.700 20.043 1.00 98.50 182 VAL A CA 1
ATOM 1302 C C . VAL A 1 182 ? -12.272 6.402 19.346 1.00 98.50 182 VAL A C 1
ATOM 1304 O O . VAL A 1 182 ? -11.414 6.425 18.459 1.00 98.50 182 VAL A O 1
ATOM 1307 N N . ALA A 1 183 ? -12.879 5.266 19.697 1.00 98.06 183 ALA A N 1
ATOM 1308 C CA . ALA A 1 183 ? -12.552 3.987 19.074 1.00 98.06 183 ALA A CA 1
ATOM 1309 C C . ALA A 1 183 ? -12.937 3.955 17.583 1.00 98.06 183 ALA A C 1
ATOM 1311 O O . ALA A 1 183 ? -12.130 3.552 16.742 1.00 98.06 183 ALA A O 1
ATOM 1312 N N . LYS A 1 184 ? -14.111 4.482 17.217 1.00 98.25 184 LYS A N 1
ATOM 1313 C CA . LYS A 1 184 ? -14.519 4.655 15.812 1.00 98.25 184 LYS A CA 1
ATOM 1314 C C . LYS A 1 184 ? -13.578 5.581 15.042 1.00 98.25 184 LYS A C 1
ATOM 1316 O O . LYS A 1 184 ? -13.272 5.315 13.879 1.00 98.25 184 LYS A O 1
ATOM 1321 N N . ALA A 1 185 ? -13.108 6.663 15.664 1.00 98.50 185 ALA A N 1
ATOM 1322 C CA . ALA A 1 185 ? -12.124 7.552 15.052 1.00 98.50 185 ALA A CA 1
ATOM 1323 C C . ALA A 1 185 ? -10.792 6.828 14.796 1.00 98.50 185 ALA A C 1
ATOM 1325 O O . ALA A 1 185 ? -10.216 6.978 13.720 1.00 98.50 185 ALA A O 1
ATOM 1326 N N . ARG A 1 186 ? -10.344 5.973 15.725 1.00 98.12 186 ARG A N 1
ATOM 1327 C CA . ARG A 1 186 ? -9.142 5.142 15.538 1.00 98.12 186 ARG A CA 1
ATOM 1328 C C . ARG A 1 186 ? -9.273 4.177 14.363 1.00 98.12 186 ARG A C 1
ATOM 1330 O O . ARG A 1 186 ? -8.326 4.068 13.590 1.00 98.12 186 ARG A O 1
ATOM 1337 N N . VAL A 1 187 ? -10.437 3.547 14.175 1.00 98.62 187 VAL A N 1
ATOM 1338 C CA . VAL A 1 187 ? -10.699 2.706 12.990 1.00 98.62 187 VAL A CA 1
ATOM 1339 C C . VAL A 1 187 ? -10.553 3.519 11.707 1.00 98.62 187 VAL A C 1
ATOM 1341 O O . VAL A 1 187 ? -9.857 3.096 10.791 1.00 98.62 187 VAL A O 1
ATOM 1344 N N . LYS A 1 188 ? -11.141 4.721 11.641 1.00 98.38 188 LYS A N 1
ATOM 1345 C CA . LYS A 1 188 ? -11.010 5.596 10.461 1.00 98.38 188 LYS A CA 1
ATOM 1346 C C . LYS A 1 188 ? -9.549 5.948 10.163 1.00 98.38 188 LYS A C 1
ATOM 1348 O O . LYS A 1 188 ? -9.153 5.930 8.999 1.00 98.38 188 LYS A O 1
ATOM 1353 N N . SER A 1 189 ? -8.753 6.233 11.192 1.00 98.31 189 SER A N 1
ATOM 1354 C CA . SER A 1 189 ? -7.316 6.487 11.041 1.00 98.31 189 SER A CA 1
ATOM 1355 C C . SER A 1 189 ? -6.557 5.251 10.551 1.00 98.31 189 SER A C 1
ATOM 1357 O O . SER A 1 189 ? -5.716 5.371 9.665 1.00 98.31 189 SER A O 1
ATOM 1359 N N . ALA A 1 190 ? -6.879 4.061 11.066 1.00 98.00 190 ALA A N 1
ATOM 1360 C CA . ALA A 1 190 ? -6.257 2.812 10.627 1.00 98.00 190 ALA A CA 1
ATOM 1361 C C . ALA A 1 190 ? -6.596 2.479 9.162 1.00 98.00 190 ALA A C 1
ATOM 1363 O O . ALA A 1 190 ? -5.700 2.159 8.387 1.00 98.00 190 ALA A O 1
ATOM 1364 N N . VAL A 1 191 ? -7.852 2.669 8.742 1.00 98.50 191 VAL A N 1
ATOM 1365 C CA . VAL A 1 191 ? -8.275 2.519 7.335 1.00 98.50 191 VAL A CA 1
ATOM 1366 C C . VAL A 1 191 ? -7.515 3.484 6.419 1.00 98.50 191 VAL A C 1
ATOM 1368 O O . VAL A 1 191 ? -7.121 3.123 5.308 1.00 98.50 191 VAL A O 1
ATOM 1371 N N . ALA A 1 192 ? -7.301 4.728 6.857 1.00 98.44 192 ALA A N 1
ATOM 1372 C CA . ALA A 1 192 ? -6.512 5.691 6.094 1.00 98.44 192 ALA A CA 1
ATOM 1373 C C . ALA A 1 192 ? -5.046 5.241 5.947 1.00 98.44 192 ALA A C 1
ATOM 1375 O O . ALA A 1 192 ? -4.465 5.394 4.871 1.00 98.44 192 ALA A O 1
ATOM 1376 N N . GLU A 1 193 ? -4.475 4.628 6.983 1.00 97.62 193 GLU A N 1
ATOM 1377 C CA . GLU A 1 193 ? -3.121 4.071 6.939 1.00 97.62 193 GLU A CA 1
ATOM 1378 C C . GLU A 1 193 ? -3.019 2.850 6.011 1.00 97.62 193 GLU A C 1
ATOM 1380 O O . GLU A 1 193 ? -2.065 2.743 5.237 1.00 97.62 193 GLU A O 1
ATOM 1385 N N . VAL A 1 194 ? -4.024 1.969 5.997 1.00 98.50 194 VAL A N 1
ATOM 1386 C CA . VAL A 1 194 ? -4.107 0.858 5.032 1.00 98.50 194 VAL A CA 1
ATOM 1387 C C . VAL A 1 194 ? -4.147 1.386 3.598 1.00 98.50 194 VAL A C 1
ATOM 1389 O O . VAL A 1 194 ? -3.401 0.922 2.741 1.00 98.50 194 VAL A O 1
ATOM 1392 N N . ARG A 1 195 ? -4.932 2.434 3.323 1.00 98.19 195 ARG A N 1
ATOM 1393 C CA . ARG A 1 195 ? -4.957 3.067 1.989 1.00 98.19 195 ARG A CA 1
ATOM 1394 C C . ARG A 1 195 ? -3.609 3.676 1.601 1.00 98.19 195 ARG A C 1
ATOM 1396 O O . ARG A 1 195 ? -3.171 3.519 0.464 1.00 98.19 195 ARG A O 1
ATOM 1403 N N . SER A 1 196 ? -2.948 4.355 2.537 1.00 97.94 196 SER A N 1
ATOM 1404 C CA . SER A 1 196 ? -1.610 4.931 2.343 1.00 97.94 196 SER A CA 1
ATOM 1405 C C . SER A 1 196 ? -0.568 3.852 2.025 1.00 97.94 196 SER A C 1
ATOM 1407 O O . SER A 1 196 ? 0.203 3.979 1.073 1.00 97.94 196 SER A O 1
ATOM 1409 N N . THR A 1 197 ? -0.569 2.752 2.779 1.00 97.75 197 THR A N 1
ATOM 1410 C CA . THR A 1 197 ? 0.362 1.632 2.575 1.00 97.75 197 THR A CA 1
ATOM 1411 C C . THR A 1 197 ? 0.056 0.836 1.307 1.00 97.75 197 THR A C 1
ATOM 1413 O O . THR A 1 197 ? 0.990 0.462 0.600 1.00 97.75 197 THR A O 1
ATOM 1416 N N . ALA A 1 198 ? -1.214 0.676 0.932 1.00 97.69 198 ALA A N 1
ATOM 1417 C CA . ALA A 1 198 ? -1.605 0.080 -0.344 1.00 97.69 198 ALA A CA 1
ATOM 1418 C C . ALA A 1 198 ? -1.096 0.899 -1.545 1.00 97.69 198 ALA A C 1
ATOM 1420 O O . ALA A 1 198 ? -0.527 0.335 -2.478 1.00 97.69 198 ALA A O 1
ATOM 1421 N N . ALA A 1 199 ? -1.193 2.232 -1.493 1.00 97.81 199 ALA A N 1
ATOM 1422 C CA . ALA A 1 199 ? -0.637 3.103 -2.534 1.00 97.81 199 ALA A CA 1
ATOM 1423 C C . ALA A 1 199 ? 0.900 2.997 -2.640 1.00 97.81 199 ALA A C 1
ATOM 1425 O O . ALA A 1 199 ? 1.474 3.115 -3.728 1.00 97.81 199 ALA A O 1
ATOM 1426 N N . ARG A 1 200 ? 1.591 2.732 -1.521 1.00 96.12 200 ARG A N 1
ATOM 1427 C CA . ARG A 1 200 ? 3.039 2.454 -1.527 1.00 96.12 200 ARG A CA 1
ATOM 1428 C C . ARG A 1 200 ? 3.366 1.123 -2.204 1.00 96.12 200 ARG A C 1
ATOM 1430 O O . ARG A 1 200 ? 4.348 1.067 -2.939 1.00 96.12 200 ARG A O 1
ATOM 1437 N N . VAL A 1 201 ? 2.554 0.083 -1.996 1.00 97.62 201 VAL A N 1
ATOM 1438 C CA . VAL A 1 201 ? 2.692 -1.202 -2.709 1.00 97.62 201 VAL A CA 1
ATOM 1439 C C . VAL A 1 201 ? 2.506 -1.001 -4.211 1.00 97.62 201 VAL A C 1
ATOM 1441 O O . VAL A 1 201 ? 3.330 -1.471 -4.988 1.00 97.62 201 VAL A O 1
ATOM 1444 N N . GLU A 1 202 ? 1.482 -0.251 -4.623 1.00 96.44 202 GLU A N 1
ATOM 1445 C CA . GLU A 1 202 ? 1.243 0.056 -6.039 1.00 96.44 202 GLU A CA 1
ATOM 1446 C C . GLU A 1 202 ? 2.432 0.796 -6.669 1.00 96.44 202 GLU A C 1
ATOM 1448 O O . GLU A 1 202 ? 2.901 0.426 -7.745 1.00 96.44 202 GLU A O 1
ATOM 1453 N N . SER A 1 203 ? 2.984 1.786 -5.965 1.00 95.06 203 SER A N 1
ATOM 1454 C CA . SER A 1 203 ? 4.171 2.517 -6.425 1.00 95.06 203 SER A CA 1
ATOM 1455 C C . SER A 1 203 ? 5.391 1.594 -6.565 1.00 95.06 203 SER A C 1
ATOM 1457 O O . SER A 1 203 ? 6.076 1.622 -7.587 1.00 95.06 203 SER A O 1
ATOM 1459 N N . ALA A 1 204 ? 5.625 0.715 -5.583 1.00 94.62 204 ALA A N 1
ATOM 1460 C CA . ALA A 1 204 ? 6.709 -0.266 -5.634 1.00 94.62 204 ALA A CA 1
ATOM 1461 C C . ALA A 1 204 ? 6.525 -1.288 -6.773 1.00 94.62 204 ALA A C 1
ATOM 1463 O O . ALA A 1 204 ? 7.506 -1.701 -7.394 1.00 94.62 204 ALA A O 1
ATOM 1464 N N . GLN A 1 205 ? 5.282 -1.667 -7.086 1.00 93.94 205 GLN A N 1
ATOM 1465 C CA . GLN A 1 205 ? 4.967 -2.551 -8.208 1.00 93.94 205 GLN A CA 1
ATOM 1466 C C . GLN A 1 205 ? 5.266 -1.875 -9.547 1.00 93.94 205 GLN A C 1
ATOM 1468 O O . GLN A 1 205 ? 5.880 -2.489 -10.416 1.00 93.94 205 GLN A O 1
ATOM 1473 N N . VAL A 1 206 ? 4.889 -0.604 -9.708 1.00 92.88 206 VAL A N 1
ATOM 1474 C CA . VAL A 1 206 ? 5.199 0.175 -10.916 1.00 92.88 206 VAL A CA 1
ATOM 1475 C C . VAL A 1 206 ? 6.710 0.248 -11.139 1.00 92.88 206 VAL A C 1
ATOM 1477 O O . VAL A 1 206 ? 7.179 0.048 -12.261 1.00 92.88 206 VAL A O 1
ATOM 1480 N N . ASP A 1 207 ? 7.486 0.482 -10.084 1.00 90.06 207 ASP A N 1
ATOM 1481 C CA . ASP A 1 207 ? 8.945 0.531 -10.189 1.00 90.06 207 ASP A CA 1
ATOM 1482 C C . ASP A 1 207 ? 9.567 -0.842 -10.480 1.00 90.06 207 ASP A C 1
ATOM 1484 O O . ASP A 1 207 ? 10.551 -0.927 -11.221 1.00 90.06 207 ASP A O 1
ATOM 1488 N N . TYR A 1 208 ? 8.966 -1.926 -9.985 1.00 90.12 208 TYR A N 1
ATOM 1489 C CA . TYR A 1 208 ? 9.341 -3.288 -10.361 1.00 90.12 208 TYR A CA 1
ATOM 1490 C C . TYR A 1 208 ? 9.025 -3.584 -11.835 1.00 90.12 208 TYR A C 1
ATOM 1492 O O . TYR A 1 208 ? 9.886 -4.082 -12.561 1.00 90.12 208 TYR A O 1
ATOM 1500 N N . ASP A 1 209 ? 7.844 -3.212 -12.327 1.00 88.69 209 ASP A N 1
ATOM 1501 C CA . ASP A 1 209 ? 7.409 -3.456 -13.708 1.00 88.69 209 ASP A CA 1
ATOM 1502 C C . ASP A 1 209 ? 8.283 -2.725 -14.739 1.00 88.69 209 ASP A C 1
ATOM 1504 O O . ASP A 1 209 ? 8.573 -3.259 -15.819 1.00 88.69 209 ASP A O 1
ATOM 1508 N N . LYS A 1 210 ? 8.787 -1.532 -14.394 1.00 87.06 210 LYS A N 1
ATOM 1509 C CA . LYS A 1 210 ? 9.754 -0.792 -15.226 1.00 87.06 210 LYS A CA 1
ATOM 1510 C C . LYS A 1 210 ? 11.037 -1.584 -15.499 1.00 87.06 210 LYS A C 1
ATOM 1512 O O . LYS A 1 210 ? 11.693 -1.330 -16.508 1.00 87.06 210 LYS A O 1
ATOM 1517 N N . THR A 1 211 ? 11.382 -2.570 -14.664 1.00 85.12 211 THR A N 1
ATOM 1518 C CA . THR A 1 211 ? 12.560 -3.433 -14.881 1.00 85.12 211 THR A CA 1
ATOM 1519 C C . THR A 1 211 ? 12.358 -4.491 -15.975 1.00 85.12 211 THR A C 1
ATOM 1521 O O . THR A 1 211 ? 13.342 -4.996 -16.515 1.00 85.12 211 THR A O 1
ATOM 1524 N N . PHE A 1 212 ? 11.111 -4.798 -16.353 1.00 77.69 212 PHE A N 1
ATOM 1525 C CA . PHE A 1 212 ? 10.773 -5.747 -17.427 1.00 77.69 212 PHE A CA 1
ATOM 1526 C C . PHE A 1 212 ? 10.481 -5.053 -18.758 1.00 77.69 212 PHE A C 1
ATOM 1528 O O . PHE A 1 212 ? 10.645 -5.630 -19.835 1.00 77.69 212 PHE A O 1
ATOM 1535 N N . ARG A 1 213 ? 9.990 -3.812 -18.710 1.00 65.19 213 ARG A N 1
ATOM 1536 C CA . ARG A 1 213 ? 9.460 -3.117 -19.883 1.00 65.19 213 ARG A CA 1
ATOM 1537 C C . ARG A 1 213 ? 10.533 -2.259 -20.552 1.00 65.19 213 ARG A C 1
ATOM 1539 O O . ARG A 1 213 ? 10.466 -1.034 -20.555 1.00 65.19 213 ARG A O 1
ATOM 1546 N N . ALA A 1 214 ? 11.523 -2.904 -21.164 1.00 56.72 214 ALA A N 1
ATOM 1547 C CA . ALA A 1 214 ? 12.412 -2.228 -22.104 1.00 56.72 214 ALA A CA 1
ATOM 1548 C C . ALA A 1 214 ? 11.596 -1.828 -23.350 1.00 56.72 214 ALA A C 1
ATOM 1550 O O . ALA A 1 214 ? 11.309 -2.666 -24.202 1.00 56.72 214 ALA A O 1
ATOM 1551 N N . GLY A 1 215 ? 11.167 -0.565 -23.430 1.00 49.41 215 GLY A N 1
ATOM 1552 C CA . GLY A 1 215 ? 10.492 -0.011 -24.608 1.00 49.41 215 GLY A CA 1
ATOM 1553 C C . GLY A 1 215 ? 9.156 0.653 -24.334 1.00 49.41 215 GLY A C 1
ATOM 1554 O O . GLY A 1 215 ? 8.130 0.224 -24.862 1.00 49.41 215 GLY A O 1
ATOM 1555 N N . SER A 1 216 ? 9.166 1.758 -23.588 1.00 44.66 216 SER A N 1
ATOM 1556 C CA . SER A 1 216 ? 8.176 2.796 -23.875 1.00 44.66 216 SER A CA 1
ATOM 1557 C C . SER A 1 216 ? 8.577 3.444 -25.209 1.00 44.66 216 SER A C 1
ATOM 1559 O O . SER A 1 216 ? 9.723 3.885 -25.333 1.00 44.66 216 SER A O 1
ATOM 1561 N N . PRO A 1 217 ? 7.722 3.445 -26.248 1.00 47.12 217 PRO A N 1
ATOM 1562 C CA . PRO A 1 217 ? 8.069 4.080 -27.510 1.00 47.12 217 PRO A CA 1
ATOM 1563 C C . PRO A 1 217 ? 8.242 5.580 -27.267 1.00 47.12 217 PRO A C 1
ATOM 1565 O O . PRO A 1 217 ? 7.293 6.251 -26.860 1.00 47.12 217 PRO A O 1
ATOM 1568 N N . ALA A 1 218 ? 9.442 6.109 -27.524 1.00 45.19 218 ALA A N 1
ATOM 1569 C CA . ALA A 1 218 ? 9.672 7.548 -27.536 1.00 45.19 218 ALA A CA 1
ATOM 1570 C C . ALA A 1 218 ? 8.617 8.222 -28.434 1.00 45.19 218 ALA A C 1
ATOM 1572 O O . ALA A 1 218 ? 8.453 7.853 -29.602 1.00 45.19 218 ALA A O 1
ATOM 1573 N N . ALA A 1 219 ? 7.854 9.159 -27.865 1.00 44.50 219 ALA A N 1
ATOM 1574 C CA . ALA A 1 219 ? 6.760 9.826 -28.557 1.00 44.50 219 ALA A CA 1
ATOM 1575 C C . ALA A 1 219 ? 7.281 10.538 -29.823 1.00 44.50 219 ALA A C 1
ATOM 1577 O O . ALA A 1 219 ? 8.273 11.266 -29.738 1.00 44.50 219 ALA A O 1
ATOM 1578 N N . PRO A 1 220 ? 6.634 10.380 -30.994 1.00 45.34 220 PRO A N 1
ATOM 1579 C CA . PRO A 1 220 ? 7.042 11.105 -32.187 1.00 45.34 220 PRO A CA 1
ATOM 1580 C C . PRO A 1 220 ? 6.731 12.597 -32.012 1.00 45.34 220 PRO A C 1
ATOM 1582 O O . PRO A 1 220 ? 5.576 13.027 -32.056 1.00 45.34 220 PRO A O 1
ATOM 1585 N N . SER A 1 221 ? 7.776 13.404 -31.834 1.00 56.25 221 SER A N 1
ATOM 1586 C CA . SER A 1 221 ? 7.709 14.856 -31.944 1.00 56.25 221 SER A CA 1
ATOM 1587 C C . SER A 1 221 ? 7.513 15.243 -33.413 1.00 56.25 221 SER A C 1
ATOM 1589 O O . SER A 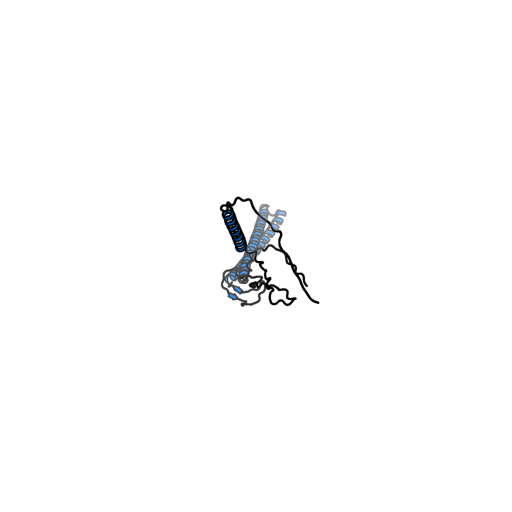1 221 ? 8.450 15.456 -34.170 1.00 56.25 221 SER A O 1
ATOM 1591 N N . SER A 1 222 ? 6.265 15.294 -33.865 1.00 43.91 222 SER A N 1
ATOM 1592 C CA . SER A 1 222 ? 5.796 16.315 -34.813 1.00 43.91 222 SER A CA 1
ATOM 1593 C C . SER A 1 222 ? 4.321 16.103 -35.127 1.00 43.91 222 SER A C 1
ATOM 1595 O O . SER A 1 222 ? 3.883 15.117 -35.717 1.00 43.91 222 SER A O 1
ATOM 1597 N N . ARG A 1 223 ? 3.544 17.095 -34.704 1.00 46.59 223 ARG A N 1
ATOM 1598 C CA . ARG A 1 223 ? 2.148 17.326 -35.053 1.00 46.59 223 ARG A CA 1
ATOM 1599 C C . ARG A 1 223 ? 2.063 17.593 -36.560 1.00 46.59 223 ARG A C 1
ATOM 1601 O O . ARG A 1 223 ? 2.293 18.719 -36.990 1.00 46.59 223 ARG A O 1
ATOM 1608 N N . TRP A 1 224 ? 1.709 16.588 -37.357 1.00 39.81 224 TRP A N 1
ATOM 1609 C CA . TRP A 1 224 ? 1.388 16.799 -38.769 1.00 39.81 224 TRP A CA 1
ATOM 1610 C C . TRP A 1 224 ? -0.101 17.098 -38.935 1.00 39.81 224 TRP A C 1
ATOM 1612 O O . TRP A 1 224 ? -0.971 16.266 -38.683 1.00 39.81 224 TRP A O 1
ATOM 1622 N N . ARG A 1 225 ? -0.366 18.345 -39.337 1.00 42.12 225 ARG A N 1
ATOM 1623 C CA . ARG A 1 225 ? -1.643 18.846 -39.844 1.00 42.12 225 ARG A CA 1
ATOM 1624 C C . ARG A 1 225 ? -1.986 18.064 -41.115 1.00 42.12 225 ARG A C 1
ATOM 1626 O O . ARG A 1 225 ? -1.176 17.972 -42.031 1.0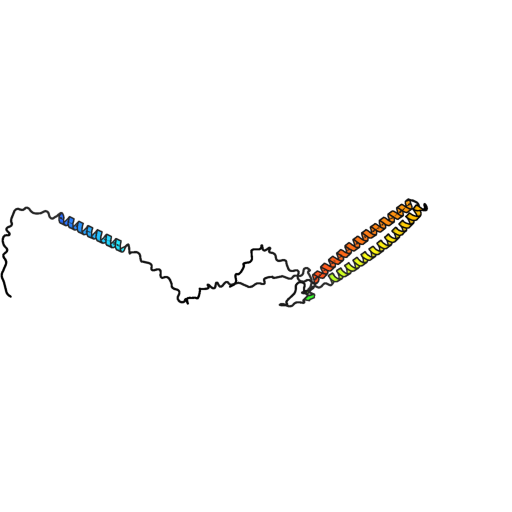0 42.12 225 ARG A O 1
ATOM 1633 N N . THR A 1 226 ? -3.179 17.495 -41.148 1.00 58.50 226 THR A N 1
ATOM 1634 C CA . THR A 1 226 ? -3.737 16.751 -42.276 1.00 58.50 226 THR A CA 1
ATOM 1635 C C . THR A 1 226 ? -3.866 17.638 -43.519 1.00 58.50 226 THR A C 1
ATOM 1637 O O . THR A 1 226 ? -4.589 18.632 -43.512 1.00 58.50 226 THR A O 1
ATOM 1640 N N . SER A 1 227 ? -3.218 17.251 -44.619 1.00 44.59 227 SER A N 1
ATOM 1641 C CA . SER A 1 227 ? -3.657 17.599 -45.973 1.00 44.59 227 SER A CA 1
ATOM 1642 C C . SER A 1 227 ? -3.976 16.314 -46.750 1.00 44.59 227 SER A C 1
ATOM 1644 O O . SER A 1 227 ? -3.476 15.231 -46.460 1.00 44.59 227 SER A O 1
ATOM 1646 N N . ARG A 1 228 ? -4.976 16.442 -47.619 1.00 50.44 228 ARG A N 1
ATOM 1647 C CA . ARG A 1 228 ? -5.966 15.438 -48.042 1.00 50.44 228 ARG A CA 1
ATOM 1648 C C . ARG A 1 228 ? -5.377 14.267 -48.858 1.00 50.44 228 ARG A C 1
ATOM 1650 O O . ARG A 1 228 ? -4.390 14.462 -49.561 1.00 50.44 228 ARG A O 1
ATOM 1657 N N . PRO A 1 229 ? -6.017 13.080 -48.852 1.00 47.53 229 PRO A N 1
ATOM 1658 C CA . PRO A 1 229 ? -5.577 11.948 -49.664 1.00 47.53 229 PRO A CA 1
ATOM 1659 C C . PRO A 1 229 ? -5.866 12.181 -51.156 1.00 47.53 229 PRO A C 1
ATOM 1661 O O . PRO A 1 229 ? -6.984 12.535 -51.537 1.00 47.53 229 PRO A O 1
ATOM 1664 N N . TRP A 1 230 ? -4.862 11.952 -52.006 1.00 46.50 230 TRP A N 1
ATOM 1665 C CA . TRP A 1 230 ? -5.016 11.945 -53.462 1.00 46.50 230 TRP A CA 1
ATOM 1666 C C . TRP A 1 230 ? -5.697 10.642 -53.911 1.00 46.50 230 TRP A C 1
ATOM 1668 O O . TRP A 1 230 ? -5.258 9.537 -53.599 1.00 46.50 230 TRP A O 1
ATOM 1678 N N . ARG A 1 231 ? -6.820 10.794 -54.620 1.00 49.25 231 ARG A N 1
ATOM 1679 C CA . ARG A 1 231 ? -7.670 9.735 -55.175 1.00 49.25 231 ARG A CA 1
ATOM 1680 C C . ARG A 1 231 ? -7.133 9.326 -56.554 1.00 49.25 231 ARG A C 1
ATOM 1682 O O . ARG A 1 231 ? -7.218 10.125 -57.484 1.00 49.25 231 ARG A O 1
ATOM 1689 N N . SER A 1 232 ? -6.614 8.105 -56.702 1.00 47.19 232 SER A N 1
ATOM 1690 C CA . SER A 1 232 ? -6.246 7.564 -58.017 1.00 47.19 232 SER A CA 1
ATOM 1691 C C . SER A 1 232 ? -7.499 7.104 -58.775 1.00 47.19 232 SER A C 1
ATOM 1693 O O . SER A 1 232 ? -8.367 6.416 -58.227 1.00 47.19 232 SER A O 1
ATOM 1695 N N . LYS A 1 233 ? -7.633 7.522 -60.040 1.00 44.69 233 LYS A N 1
ATOM 1696 C CA . LYS A 1 233 ? -8.566 6.905 -60.988 1.00 44.69 233 LYS A CA 1
ATOM 1697 C C . LYS A 1 233 ? -7.826 5.769 -61.689 1.00 44.69 233 LYS A C 1
ATOM 1699 O O . LYS A 1 233 ? -6.786 5.993 -62.293 1.00 44.69 233 LYS A O 1
ATOM 1704 N N . ARG A 1 234 ? -8.386 4.569 -61.542 1.00 46.41 234 ARG A N 1
ATOM 1705 C CA . ARG A 1 234 ? -8.088 3.374 -62.331 1.00 46.41 234 ARG A CA 1
ATOM 1706 C C . ARG A 1 234 ? -8.518 3.587 -63.780 1.00 46.41 234 ARG A C 1
ATOM 1708 O O . ARG A 1 234 ? -9.663 3.983 -63.996 1.00 46.41 234 ARG A O 1
ATOM 1715 N N . THR A 1 235 ? -7.639 3.208 -64.694 1.00 54.97 235 THR A N 1
ATOM 1716 C CA . THR A 1 235 ? -7.928 2.399 -65.886 1.00 54.97 235 THR A CA 1
ATOM 1717 C C . THR A 1 235 ? -6.751 1.466 -66.061 1.00 54.97 235 THR A C 1
ATOM 1719 O O . THR A 1 235 ? -5.617 1.981 -65.930 1.00 54.97 235 THR A O 1
#

Foldseek 3Di:
DDDDDDDDDDDDDDDDDDDDDDPPPVVVVVVVVVVVVVVVVVVVVVVPVVDDPDDPPPPPPDDDPDDDVPPPCPVPPDDDDDDDDPDDFDWAFPDDAAWPFADDDPPDDDDPPDFGGFGDCPVLVVQLVVLVVQLVVLVVQLVVLVVQLVVLVVVLVVQVVCVVVVNDDPVSNVVSVVSNVVSVVSSVVSVVSSVVSVVSSVVSVVVSVSRRDRDPGDDDPDDDDDDDDDDDDDD